Protein AF-A0A1W9QVY0-F1 (afdb_monomer_lite)

Radius of gyration: 18.8 Å; chains: 1; bounding box: 51×36×50 Å

pLDDT: mean 81.91, std 15.26, range [34.78, 97.12]

Sequence (200 aa):
MKNLSLIIVFLLFAVFTFSDSKITRGPNVGEIYFIGPTHTGTGLYYSTDFGETAVCVDSVSTLSNTIEAITADKTLGGLYFVTMGEALYYSGNYGQFGSWQLKSGGVSYRISSGRNEGGIYANFYSHSEDFGSTFNYHTCNGYFGSSKSFSIDSFDENIGYIAASKSNIPDSIYIFLQMTILKTLRLERFLTSQMDILFL

Structure (mmCIF, N/CA/C/O backbone):
data_AF-A0A1W9QVY0-F1
#
_entry.id   AF-A0A1W9QVY0-F1
#
loop_
_atom_site.group_PDB
_atom_site.id
_atom_site.type_symbol
_atom_site.label_atom_id
_atom_site.label_alt_id
_atom_site.label_comp_id
_atom_site.label_asym_id
_atom_site.label_entity_id
_atom_site.label_seq_id
_atom_site.pdbx_PDB_ins_code
_atom_site.Cartn_x
_atom_site.Cartn_y
_atom_site.Cartn_z
_atom_site.occupancy
_atom_site.B_iso_or_equiv
_atom_site.auth_seq_id
_atom_site.auth_comp_id
_atom_site.auth_asym_id
_atom_site.auth_atom_id
_atom_site.pdbx_PDB_model_num
ATOM 1 N N . MET A 1 1 ? -32.803 3.746 -28.428 1.00 57.00 1 MET A N 1
ATOM 2 C CA . MET A 1 1 ? -32.873 3.915 -26.955 1.00 57.00 1 MET A CA 1
ATOM 3 C C . MET A 1 1 ? -32.183 2.789 -26.180 1.00 57.00 1 MET A C 1
ATOM 5 O O . MET A 1 1 ? -31.386 3.118 -25.315 1.00 57.00 1 MET A O 1
ATOM 9 N N . LYS A 1 2 ? -32.389 1.497 -26.507 1.00 52.12 2 LYS A N 1
ATOM 10 C CA . LYS A 1 2 ? -31.661 0.366 -25.876 1.00 52.12 2 LYS A CA 1
ATOM 11 C C . LYS A 1 2 ? -30.128 0.517 -25.888 1.00 52.12 2 LYS A C 1
ATOM 13 O O . LYS A 1 2 ? -29.501 0.356 -24.852 1.00 52.12 2 LYS A O 1
ATOM 18 N N . ASN A 1 3 ? -29.542 0.920 -27.017 1.00 54.22 3 ASN A N 1
ATOM 19 C CA . ASN A 1 3 ? -28.081 1.062 -27.133 1.00 54.22 3 ASN A CA 1
ATOM 20 C C . ASN A 1 3 ? -27.522 2.232 -26.302 1.00 54.22 3 ASN A C 1
ATOM 22 O O . ASN A 1 3 ? -26.414 2.140 -25.792 1.00 54.22 3 ASN A O 1
ATOM 26 N N . LEU A 1 4 ? -28.303 3.304 -26.112 1.00 66.44 4 LEU A N 1
ATOM 27 C CA . LEU A 1 4 ? -27.906 4.449 -25.283 1.00 66.44 4 LEU A CA 1
ATOM 28 C C . LEU A 1 4 ? -27.947 4.090 -23.789 1.00 66.44 4 LEU A C 1
ATOM 30 O O . LEU A 1 4 ? -27.053 4.461 -23.041 1.00 66.44 4 LEU A O 1
ATOM 34 N N . SER A 1 5 ? -28.953 3.312 -23.371 1.00 69.00 5 SER A N 1
ATOM 35 C CA . SER A 1 5 ? -29.044 2.786 -22.004 1.00 69.00 5 SER A CA 1
ATOM 36 C C . SER A 1 5 ? -27.893 1.827 -21.696 1.00 69.00 5 SER A C 1
ATOM 38 O O . SER A 1 5 ? -27.339 1.900 -20.607 1.00 69.00 5 SER A O 1
ATOM 40 N N . LEU A 1 6 ? -27.494 0.977 -22.647 1.00 66.06 6 LEU A N 1
ATOM 41 C CA . LEU A 1 6 ? -26.370 0.060 -22.457 1.00 66.06 6 LEU A CA 1
ATOM 42 C C . LEU A 1 6 ? -25.040 0.813 -22.301 1.00 66.06 6 LEU A C 1
ATOM 44 O O . LEU A 1 6 ? -24.252 0.476 -21.427 1.00 66.06 6 LEU A O 1
ATOM 48 N N . ILE A 1 7 ? -24.824 1.865 -23.100 1.00 78.12 7 ILE A N 1
ATOM 49 C CA . ILE A 1 7 ? -23.649 2.747 -23.003 1.00 78.12 7 ILE A CA 1
ATOM 50 C C . ILE A 1 7 ? -23.615 3.463 -21.652 1.00 78.12 7 ILE A C 1
ATOM 52 O O . ILE A 1 7 ? -22.568 3.506 -21.020 1.00 78.12 7 ILE A O 1
ATOM 56 N N . ILE A 1 8 ? -24.754 3.977 -21.179 1.00 74.69 8 ILE A N 1
ATOM 57 C CA . ILE A 1 8 ? -24.858 4.632 -19.867 1.00 74.69 8 ILE A CA 1
ATOM 58 C C . ILE A 1 8 ? -24.597 3.636 -18.731 1.00 74.69 8 ILE A C 1
ATOM 60 O O . ILE A 1 8 ? -23.891 3.974 -17.789 1.00 74.69 8 ILE A O 1
ATOM 64 N N . VAL A 1 9 ? -25.108 2.406 -18.831 1.00 68.19 9 VAL A N 1
ATOM 65 C CA . VAL A 1 9 ? -24.843 1.341 -17.852 1.00 68.19 9 VAL A CA 1
ATOM 66 C C . VAL A 1 9 ? -23.365 0.950 -17.853 1.00 68.19 9 VAL A C 1
ATOM 68 O O . VAL A 1 9 ? -22.793 0.822 -16.779 1.00 68.19 9 VAL A O 1
ATOM 71 N N . PHE A 1 10 ? -22.723 0.835 -19.019 1.00 60.25 10 PHE A N 1
ATOM 72 C CA . PHE A 1 10 ? -21.282 0.577 -19.120 1.00 60.25 10 PHE A CA 1
ATOM 73 C C . PHE A 1 10 ? -20.433 1.740 -18.595 1.00 60.25 10 PHE A C 1
ATOM 75 O O . PHE A 1 10 ? -19.441 1.500 -17.918 1.00 60.25 10 PHE A O 1
ATOM 82 N N . LEU A 1 11 ? -20.831 2.989 -18.856 1.00 57.34 11 LEU A N 1
ATOM 83 C CA . LEU A 1 11 ? -20.183 4.181 -18.303 1.00 57.34 11 LEU A CA 1
ATOM 84 C C . LEU A 1 11 ? -20.328 4.235 -16.782 1.00 57.34 11 LEU A C 1
ATOM 86 O O . LEU A 1 11 ? -19.347 4.488 -16.099 1.00 57.34 11 LEU A O 1
ATOM 90 N N . LEU A 1 12 ? -21.510 3.935 -16.241 1.00 52.56 12 LEU A N 1
ATOM 91 C CA . LEU A 1 12 ? -21.714 3.812 -14.798 1.00 52.56 12 LEU A CA 1
ATOM 92 C C . LEU A 1 12 ? -20.840 2.694 -14.218 1.00 52.56 12 LEU A C 1
ATOM 94 O O . LEU A 1 12 ? -20.130 2.933 -13.250 1.00 52.56 12 LEU A O 1
ATOM 98 N N . PHE A 1 13 ? -20.811 1.512 -14.838 1.00 49.97 13 PHE A N 1
ATOM 99 C CA . PHE A 1 13 ? -19.976 0.397 -14.381 1.00 49.97 13 PHE A CA 1
ATOM 100 C C . PHE A 1 13 ? -18.477 0.727 -14.423 1.00 49.97 13 PHE A C 1
ATOM 102 O O . PHE A 1 13 ? -17.761 0.370 -13.499 1.00 49.97 13 PHE A O 1
ATOM 109 N N . ALA A 1 14 ? -18.012 1.450 -15.447 1.00 51.34 14 ALA A N 1
ATOM 110 C CA . ALA A 1 14 ? -16.626 1.904 -15.572 1.00 51.34 14 ALA A CA 1
ATOM 111 C C . ALA A 1 14 ? -16.256 3.022 -14.580 1.00 51.34 14 ALA A C 1
ATOM 113 O O . ALA A 1 14 ? -15.091 3.167 -14.231 1.00 51.34 14 ALA A O 1
ATOM 114 N N . VAL A 1 15 ? -17.224 3.815 -14.112 1.00 48.38 15 VAL A N 1
ATOM 115 C CA . VAL A 1 15 ? -17.007 4.805 -13.041 1.00 48.38 15 VAL A CA 1
ATOM 116 C C . VAL A 1 15 ? -17.013 4.129 -11.662 1.00 48.38 15 VAL A C 1
ATOM 118 O O . VAL A 1 15 ? -16.335 4.593 -10.749 1.00 48.38 15 VAL A O 1
ATOM 121 N N . PHE A 1 16 ? -17.739 3.015 -11.518 1.00 43.00 16 PHE A N 1
ATOM 122 C CA . PHE A 1 16 ? -17.802 2.198 -10.302 1.00 43.00 16 PHE A CA 1
ATOM 123 C C . PHE A 1 16 ? -16.804 1.037 -10.265 1.00 43.00 16 PHE A C 1
ATOM 125 O O . PHE A 1 16 ? -16.832 0.275 -9.297 1.00 43.00 16 PHE A O 1
ATOM 132 N N . THR A 1 17 ? -15.912 0.876 -11.253 1.00 38.94 17 THR A N 1
ATOM 133 C CA . THR A 1 17 ? -14.786 -0.048 -11.087 1.00 38.94 17 THR A CA 1
ATOM 134 C C . THR A 1 17 ? -13.990 0.446 -9.897 1.00 38.94 17 THR A C 1
ATOM 136 O O . THR A 1 17 ? -13.346 1.495 -9.968 1.00 38.94 17 THR A O 1
ATOM 139 N N . PHE A 1 18 ? -14.111 -0.282 -8.788 1.00 45.00 18 PHE A N 1
ATOM 140 C CA . PHE A 1 18 ? -13.322 -0.088 -7.591 1.00 45.00 18 PHE A CA 1
ATOM 141 C C . PHE A 1 18 ? -11.880 0.126 -8.033 1.00 45.00 18 PHE A C 1
ATOM 143 O O . PHE A 1 18 ? -11.303 -0.716 -8.718 1.00 45.00 18 PHE A O 1
ATOM 150 N N . SER A 1 19 ? -11.307 1.279 -7.694 1.00 48.56 19 SER A N 1
ATOM 151 C CA . SER A 1 19 ? -9.857 1.343 -7.677 1.00 48.56 19 SER A CA 1
ATOM 152 C C . SER A 1 19 ? -9.440 0.307 -6.641 1.00 48.56 19 SER A C 1
ATOM 154 O O . SER A 1 19 ? -9.847 0.434 -5.483 1.00 48.56 19 SER A O 1
ATOM 156 N N . ASP A 1 20 ? -8.679 -0.715 -7.045 1.00 54.78 20 ASP A N 1
ATOM 157 C CA . ASP A 1 20 ? -8.146 -1.753 -6.144 1.00 54.78 20 ASP A CA 1
ATOM 158 C C . ASP A 1 20 ? -7.448 -1.135 -4.922 1.00 54.78 20 ASP A C 1
ATOM 160 O O . ASP A 1 20 ? -7.334 -1.754 -3.874 1.00 54.78 20 ASP A O 1
ATOM 164 N N . SER A 1 21 ? -7.049 0.136 -5.021 1.00 62.59 21 SER A N 1
ATOM 165 C CA . SER A 1 21 ? -6.508 0.924 -3.926 1.00 62.59 21 SER A CA 1
ATOM 166 C C . SER A 1 21 ? -7.479 1.174 -2.763 1.00 62.59 21 SER A C 1
ATOM 168 O O . SER A 1 21 ? -7.018 1.533 -1.692 1.00 62.59 21 SER A O 1
ATOM 170 N N . LYS A 1 22 ? -8.800 1.006 -2.898 1.00 86.94 22 LYS A N 1
ATOM 171 C CA . LYS A 1 22 ? -9.777 1.298 -1.822 1.00 86.94 22 LYS A CA 1
ATOM 172 C C . LYS A 1 22 ? -10.306 0.059 -1.099 1.00 86.94 22 LYS A C 1
ATOM 174 O O . LYS A 1 22 ? -11.246 0.179 -0.315 1.00 86.94 22 LYS A O 1
ATOM 179 N N . ILE A 1 23 ? -9.703 -1.103 -1.338 1.00 91.81 23 ILE A N 1
ATOM 180 C CA . ILE A 1 23 ? -9.994 -2.363 -0.656 1.00 91.81 23 ILE A CA 1
ATOM 181 C C . ILE A 1 23 ? -8.686 -3.106 -0.385 1.00 91.81 23 ILE A C 1
ATOM 183 O O . ILE A 1 23 ? -7.781 -3.122 -1.207 1.00 91.81 23 ILE A O 1
ATOM 187 N N . THR A 1 24 ? -8.571 -3.743 0.771 1.00 92.62 24 THR A N 1
ATOM 188 C CA . THR A 1 24 ? -7.406 -4.558 1.116 1.00 92.62 24 THR A CA 1
ATOM 189 C C . THR A 1 24 ? -7.828 -5.720 1.991 1.00 92.62 24 THR A C 1
ATOM 191 O O . THR A 1 24 ? -8.738 -5.608 2.810 1.00 92.62 24 THR A O 1
ATOM 194 N N . ARG A 1 25 ? -7.134 -6.847 1.848 1.00 91.69 25 ARG A N 1
ATOM 195 C CA . ARG A 1 25 ? -7.233 -7.948 2.810 1.00 91.69 25 ARG A CA 1
ATOM 196 C C . ARG A 1 25 ? -6.441 -7.624 4.064 1.00 91.69 25 ARG A C 1
ATOM 198 O O . ARG A 1 25 ? -5.370 -7.032 3.950 1.00 91.69 25 ARG A O 1
ATOM 205 N N . GLY A 1 26 ? -6.961 -8.024 5.215 1.00 92.62 26 GLY A N 1
ATOM 20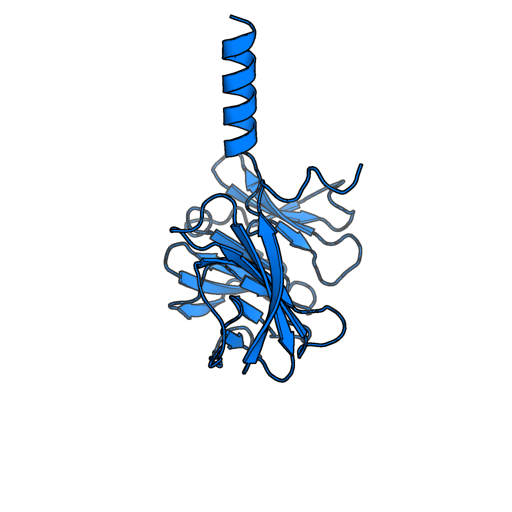6 C CA . GLY A 1 26 ? -6.231 -8.011 6.474 1.00 92.62 26 GLY A CA 1
ATOM 207 C C . GLY A 1 26 ? -5.301 -9.219 6.632 1.00 92.62 26 GLY A C 1
ATOM 208 O O . GLY A 1 26 ? -5.223 -10.078 5.744 1.00 92.62 26 GLY A O 1
ATOM 209 N N . PRO A 1 27 ? -4.577 -9.291 7.757 1.00 90.75 27 PRO A N 1
ATOM 210 C CA . PRO A 1 27 ? -3.711 -10.418 8.087 1.00 90.75 27 PRO A CA 1
ATOM 211 C C . PRO A 1 27 ? -4.471 -11.725 8.364 1.00 90.75 27 PRO A C 1
ATOM 213 O O . PRO A 1 27 ? -3.915 -12.794 8.103 1.00 90.75 27 PRO A O 1
ATOM 216 N N . ASN A 1 28 ? -5.721 -11.680 8.845 1.00 93.44 28 ASN A N 1
ATOM 217 C CA . ASN A 1 28 ? -6.502 -12.898 9.073 1.00 93.44 28 ASN A CA 1
ATOM 218 C C . ASN A 1 28 ? -7.293 -13.344 7.842 1.00 93.44 28 ASN A C 1
ATOM 220 O O . ASN A 1 28 ? -7.702 -12.561 6.983 1.00 93.44 28 ASN A O 1
ATOM 224 N N . VAL A 1 29 ? -7.571 -14.647 7.792 1.00 92.56 29 VAL A N 1
ATOM 225 C CA . VAL A 1 29 ? -8.495 -15.225 6.813 1.00 92.56 29 VAL A CA 1
ATOM 226 C C . VAL A 1 29 ? -9.878 -14.593 6.981 1.00 92.56 29 VAL A C 1
ATOM 228 O O . VAL A 1 29 ? -10.396 -14.528 8.090 1.00 92.56 29 VAL A O 1
ATOM 231 N N . GLY A 1 30 ? -10.467 -14.141 5.873 1.00 91.50 30 GLY A N 1
ATOM 232 C CA . GLY A 1 30 ? -11.778 -13.484 5.860 1.00 91.50 30 GLY A CA 1
ATOM 233 C C . GLY A 1 30 ? -11.746 -11.994 6.195 1.00 91.50 30 GLY A C 1
ATOM 234 O O . GLY A 1 30 ? -12.762 -11.326 6.028 1.00 91.50 30 GLY A O 1
ATOM 235 N N . GLU A 1 31 ? -10.595 -11.460 6.604 1.00 94.94 31 GLU A N 1
ATOM 236 C CA . GLU A 1 31 ? -10.454 -10.062 6.989 1.00 94.94 31 GLU A CA 1
ATOM 237 C C . GLU A 1 31 ? -10.351 -9.145 5.766 1.00 94.94 31 GLU A C 1
ATOM 239 O O . GLU A 1 31 ? -9.487 -9.330 4.902 1.00 94.94 31 GLU A O 1
ATOM 244 N N . ILE A 1 32 ? -11.224 -8.140 5.691 1.00 95.25 32 ILE A N 1
ATOM 245 C CA . ILE A 1 32 ? -11.277 -7.172 4.592 1.00 95.25 32 ILE A CA 1
ATOM 246 C C . ILE A 1 32 ? -11.509 -5.772 5.156 1.00 95.25 32 ILE A C 1
ATOM 248 O O . ILE A 1 32 ? -12.375 -5.560 6.003 1.00 95.25 32 ILE A O 1
ATOM 252 N N . TYR A 1 33 ? -10.773 -4.808 4.615 1.00 94.06 33 TYR A N 1
ATOM 253 C CA . TYR A 1 33 ? -10.992 -3.383 4.811 1.00 94.06 33 TYR A CA 1
ATOM 254 C C . TYR A 1 33 ? -11.370 -2.753 3.482 1.00 94.06 33 TYR A C 1
ATOM 256 O O . TYR A 1 33 ? -10.753 -3.063 2.462 1.00 94.06 33 TYR A O 1
ATOM 264 N N . PHE A 1 34 ? -12.343 -1.850 3.474 1.00 92.44 34 PHE A N 1
ATOM 265 C CA . PHE A 1 34 ? -12.702 -1.120 2.261 1.00 92.44 34 PHE A CA 1
ATOM 266 C C . PHE A 1 34 ? -13.291 0.254 2.562 1.00 92.44 34 PHE A C 1
ATOM 268 O O . PHE A 1 34 ? -13.876 0.483 3.619 1.00 92.44 34 PHE A O 1
ATOM 275 N N . ILE A 1 35 ? -13.149 1.177 1.614 1.00 89.38 35 ILE A N 1
ATOM 276 C CA . ILE A 1 35 ? -13.803 2.484 1.669 1.00 89.38 35 ILE A CA 1
ATOM 277 C C . ILE A 1 35 ? -15.161 2.387 0.976 1.00 89.38 35 ILE A C 1
ATOM 279 O O . ILE A 1 35 ? -15.247 2.000 -0.189 1.00 89.38 35 ILE A O 1
ATOM 283 N N . GLY A 1 36 ? -16.222 2.762 1.688 1.00 85.31 36 GLY A N 1
ATOM 284 C CA . GLY A 1 36 ? -17.600 2.709 1.201 1.00 85.31 36 GLY A CA 1
ATOM 285 C C . GLY A 1 36 ? -18.391 3.979 1.522 1.00 85.31 36 GLY A C 1
ATOM 286 O O . GLY A 1 36 ? -17.934 4.806 2.313 1.00 85.31 36 GLY A O 1
ATOM 287 N N . PRO A 1 37 ? -19.571 4.169 0.911 1.00 82.56 37 PRO A N 1
ATOM 288 C CA . PRO A 1 37 ? -20.434 5.308 1.201 1.00 82.56 37 PRO A CA 1
ATOM 289 C C . PRO A 1 37 ? -21.084 5.190 2.587 1.00 82.56 37 PRO A C 1
ATOM 291 O O . PRO A 1 37 ? -21.526 4.118 2.987 1.00 82.56 37 PRO A O 1
ATOM 294 N N . THR A 1 38 ? -21.215 6.315 3.282 1.00 79.12 38 THR A N 1
ATOM 295 C CA . THR A 1 38 ? -22.010 6.483 4.506 1.00 79.12 38 THR A CA 1
ATOM 296 C C . THR A 1 38 ? -23.176 7.439 4.238 1.00 79.12 38 THR A C 1
ATOM 298 O O . THR A 1 38 ? -23.312 8.002 3.153 1.00 79.12 38 THR A O 1
ATOM 301 N N . HIS A 1 39 ? -24.026 7.671 5.240 1.00 74.88 39 HIS A N 1
ATOM 302 C CA . HIS A 1 39 ? -25.127 8.637 5.147 1.00 74.88 39 HIS A CA 1
ATOM 303 C C . HIS A 1 39 ? -24.657 10.095 4.946 1.00 74.88 39 HIS A C 1
ATOM 305 O O . HIS A 1 39 ? -25.448 10.934 4.524 1.00 74.88 39 HIS A O 1
ATOM 311 N N . THR A 1 40 ? -23.392 10.406 5.247 1.00 72.69 40 THR A N 1
ATOM 312 C CA . THR A 1 40 ? -22.815 11.765 5.222 1.00 72.69 40 THR A CA 1
ATOM 313 C C . THR A 1 40 ? -21.567 11.896 4.347 1.00 72.69 40 THR A C 1
ATOM 315 O O . THR A 1 40 ? -21.022 12.993 4.242 1.00 72.69 40 THR A O 1
ATOM 318 N N . GLY A 1 41 ? -21.107 10.820 3.702 1.00 78.50 41 GLY A N 1
ATOM 319 C CA . GLY A 1 41 ? -19.895 10.841 2.883 1.00 78.50 41 GLY A CA 1
ATOM 320 C C . GLY A 1 41 ? -19.342 9.446 2.628 1.00 78.50 41 GLY A C 1
ATOM 321 O O . GLY A 1 41 ? -20.053 8.572 2.140 1.00 78.50 41 GLY A O 1
ATOM 322 N N . THR A 1 42 ? -18.068 9.241 2.951 1.00 83.25 42 THR A N 1
ATOM 323 C CA . THR A 1 42 ? -17.387 7.943 2.866 1.00 83.25 42 THR A CA 1
ATOM 324 C C . THR A 1 42 ? -16.857 7.515 4.228 1.00 83.25 42 THR A C 1
ATOM 326 O O . THR A 1 42 ? -16.502 8.357 5.050 1.00 83.25 42 THR A O 1
ATOM 329 N N . GLY A 1 43 ? -16.783 6.210 4.457 1.00 87.06 43 GLY A N 1
ATOM 330 C CA . GLY A 1 43 ? -16.293 5.610 5.691 1.00 87.06 43 GLY A CA 1
ATOM 331 C C . GLY A 1 43 ? -15.396 4.417 5.407 1.00 87.06 43 GLY A C 1
ATOM 332 O O . GLY A 1 43 ? -15.471 3.806 4.338 1.00 87.06 43 GLY A O 1
ATOM 333 N N . LEU A 1 44 ? -14.542 4.108 6.377 1.00 90.75 44 LEU A N 1
ATOM 334 C CA . LEU A 1 44 ? -13.775 2.876 6.404 1.00 90.75 44 LEU A CA 1
ATOM 335 C C . LEU A 1 44 ? -14.640 1.776 7.015 1.00 90.75 44 LEU A C 1
ATOM 337 O O . LEU A 1 44 ? -15.158 1.916 8.127 1.00 90.75 44 LEU A O 1
ATOM 341 N N . TYR A 1 45 ? -14.762 0.679 6.284 1.00 92.44 45 TYR A N 1
ATOM 342 C CA . TYR A 1 45 ? -15.471 -0.519 6.690 1.00 92.44 45 TYR A CA 1
ATOM 343 C C . TYR A 1 45 ? -14.492 -1.652 6.952 1.00 92.44 45 TYR A C 1
ATOM 345 O O . TYR A 1 45 ? -13.467 -1.772 6.280 1.00 92.44 45 TYR A O 1
ATOM 353 N N . TYR A 1 46 ? -14.851 -2.485 7.918 1.00 94.44 46 TYR A N 1
ATOM 354 C CA . TYR A 1 46 ? -14.101 -3.655 8.342 1.00 94.44 46 TYR A CA 1
ATOM 355 C C . TYR A 1 46 ? -15.026 -4.870 8.379 1.00 94.44 46 TYR A C 1
ATOM 357 O O . TYR A 1 46 ? -16.143 -4.786 8.893 1.00 94.44 46 TYR A O 1
ATOM 365 N N . SER A 1 47 ? -14.555 -5.987 7.836 1.00 95.81 47 SER A N 1
ATOM 366 C CA . SER A 1 47 ? -15.239 -7.278 7.820 1.00 95.81 47 SER A CA 1
ATOM 367 C C . SER A 1 47 ? -14.270 -8.382 8.229 1.00 95.81 47 SER A C 1
ATOM 369 O O . SER A 1 47 ? -13.081 -8.315 7.921 1.00 95.81 47 SER A O 1
ATOM 371 N N . THR A 1 48 ? -14.795 -9.404 8.902 1.00 96.62 48 THR A N 1
ATOM 372 C CA . THR A 1 48 ? -14.070 -10.621 9.307 1.00 96.62 48 THR A CA 1
ATOM 373 C C . THR A 1 48 ? -14.609 -11.884 8.634 1.00 96.62 48 THR A C 1
ATOM 375 O O . THR A 1 48 ? -14.163 -12.985 8.941 1.00 96.62 48 THR A O 1
ATOM 378 N N . ASP A 1 49 ? -15.604 -11.744 7.761 1.00 95.56 49 ASP A N 1
ATOM 379 C CA . ASP A 1 49 ? -16.398 -12.828 7.181 1.00 95.56 49 ASP A CA 1
ATOM 380 C C . ASP A 1 49 ? -16.469 -12.708 5.653 1.00 95.56 49 ASP A C 1
ATOM 382 O O . ASP A 1 49 ? -17.507 -12.918 5.035 1.00 95.56 49 ASP A O 1
ATOM 386 N N . PHE A 1 50 ? -15.341 -12.360 5.026 1.00 92.62 50 PHE A N 1
ATOM 387 C CA . PHE A 1 50 ? -15.226 -12.205 3.570 1.00 92.62 50 PHE A CA 1
ATOM 388 C C . PHE A 1 50 ? -16.172 -11.147 2.975 1.00 92.62 50 PHE A C 1
ATOM 390 O O . PHE A 1 50 ? -16.440 -11.159 1.774 1.00 92.62 50 PHE A O 1
ATOM 397 N N . GLY A 1 51 ? -16.638 -10.201 3.791 1.00 92.19 51 GLY A N 1
ATOM 398 C CA . GLY A 1 51 ? -17.556 -9.144 3.379 1.00 92.19 51 GLY A CA 1
ATOM 399 C C . GLY A 1 51 ? -19.035 -9.519 3.461 1.00 92.19 51 GLY A C 1
ATOM 400 O O . GLY A 1 51 ? -19.850 -8.747 2.956 1.00 92.19 51 GLY A O 1
ATOM 401 N N . GLU A 1 52 ? -19.405 -10.652 4.076 1.00 91.81 52 GLU A N 1
ATOM 402 C CA . GLU A 1 52 ? -20.816 -10.973 4.345 1.00 91.81 52 GLU A CA 1
ATOM 403 C C . GLU A 1 52 ? -21.456 -9.919 5.258 1.00 91.81 52 GLU A C 1
ATOM 405 O O . GLU A 1 52 ? -22.569 -9.453 4.996 1.00 91.81 52 GLU A O 1
ATOM 410 N N . THR A 1 53 ? -20.727 -9.487 6.289 1.00 94.06 53 THR A N 1
ATOM 411 C CA . THR A 1 53 ? -21.083 -8.348 7.131 1.00 94.06 53 THR A CA 1
ATOM 412 C C . THR A 1 53 ? -19.908 -7.387 7.270 1.00 94.06 53 THR A C 1
ATOM 414 O O . THR A 1 53 ? -18.739 -7.764 7.210 1.00 94.06 53 THR A O 1
ATOM 417 N N . ALA A 1 54 ? -20.208 -6.098 7.433 1.00 92.94 54 ALA A N 1
ATOM 418 C CA . ALA A 1 54 ? -19.186 -5.081 7.619 1.00 92.94 54 ALA A CA 1
ATOM 419 C C . ALA A 1 54 ? -19.647 -4.008 8.602 1.00 92.94 54 ALA A C 1
ATOM 421 O O . ALA A 1 54 ? -20.801 -3.572 8.584 1.00 92.94 54 ALA A O 1
ATOM 422 N N . VAL A 1 55 ? -18.717 -3.547 9.432 1.00 91.88 55 VAL A N 1
ATOM 423 C CA . VAL A 1 55 ? -18.930 -2.446 10.370 1.00 91.88 55 VAL A CA 1
ATOM 424 C C . VAL A 1 55 ? -18.164 -1.218 9.900 1.00 91.88 55 VAL A C 1
ATOM 426 O O . VAL A 1 55 ? -17.006 -1.314 9.500 1.00 91.88 55 VAL A O 1
ATOM 429 N N . CYS A 1 56 ? -18.806 -0.051 9.943 1.00 90.88 56 CYS A N 1
ATOM 430 C CA . CYS A 1 56 ? -18.122 1.217 9.708 1.00 90.88 56 CYS A CA 1
ATOM 431 C C . CYS A 1 56 ? -17.281 1.540 10.952 1.00 90.88 56 CYS A C 1
ATOM 433 O O . CYS A 1 56 ? -17.836 1.907 11.987 1.00 90.88 56 CYS A O 1
ATOM 435 N N . VAL A 1 57 ? -15.961 1.375 10.863 1.00 88.62 57 VAL A N 1
ATOM 436 C CA . VAL A 1 57 ? -15.024 1.560 11.992 1.00 88.62 57 VAL A CA 1
ATOM 437 C C . VAL A 1 57 ? -14.611 3.010 12.177 1.00 88.62 57 VAL A C 1
ATOM 439 O O . VAL A 1 57 ? -14.300 3.440 13.287 1.00 88.62 57 VAL A O 1
ATOM 442 N N . ASP A 1 58 ? -14.646 3.776 11.094 1.00 80.88 58 ASP A N 1
ATOM 443 C CA . ASP A 1 58 ? -14.413 5.203 11.133 1.00 80.88 58 ASP A CA 1
ATOM 444 C C . ASP A 1 58 ? -15.212 5.861 10.010 1.00 80.88 58 ASP A C 1
ATOM 446 O O . ASP A 1 58 ? -15.035 5.594 8.818 1.00 80.88 58 ASP A O 1
ATOM 450 N N . SER A 1 59 ? -16.143 6.719 10.412 1.00 67.44 59 SER A N 1
ATOM 451 C CA . SER A 1 59 ? -16.859 7.610 9.503 1.00 67.44 59 SER A CA 1
ATOM 452 C C . SER A 1 59 ? -15.949 8.811 9.248 1.00 67.44 59 SER A C 1
ATOM 454 O O . SER A 1 59 ? -16.265 9.904 9.709 1.00 67.44 59 SER A O 1
ATOM 456 N N . VAL A 1 60 ? -14.757 8.588 8.674 1.00 58.06 60 VAL A N 1
ATOM 457 C CA . VAL A 1 60 ? -13.613 9.478 8.934 1.00 58.06 60 VAL A CA 1
ATOM 458 C C . VAL A 1 60 ? -13.930 10.908 8.526 1.00 58.06 60 VAL A C 1
ATOM 460 O O . VAL A 1 60 ? -14.002 11.260 7.348 1.00 58.06 60 VAL A O 1
ATOM 463 N N . SER A 1 61 ? -14.106 11.741 9.543 1.00 53.34 61 SER A N 1
ATOM 464 C CA . SER A 1 61 ? -14.203 13.186 9.475 1.00 53.34 61 SER A CA 1
ATOM 465 C C . SER A 1 61 ? -12.964 13.761 8.779 1.00 53.34 61 SER A C 1
ATOM 467 O O . SER A 1 61 ? -11.853 13.315 9.052 1.00 53.34 61 SER A O 1
ATOM 469 N N . THR A 1 62 ? -13.166 14.739 7.892 1.00 53.69 62 THR A N 1
ATOM 470 C CA . THR A 1 62 ? -12.171 15.576 7.174 1.00 53.69 62 THR A CA 1
ATOM 471 C C . THR A 1 62 ? -11.103 14.895 6.297 1.00 53.69 62 THR A C 1
ATOM 473 O O . THR A 1 62 ? -10.779 15.468 5.260 1.00 53.69 62 THR A O 1
ATOM 476 N N . LEU A 1 63 ? -10.593 13.702 6.620 1.00 60.12 63 LEU A N 1
ATOM 477 C CA . LEU A 1 63 ? -9.548 13.008 5.843 1.00 60.12 63 LEU A CA 1
ATOM 478 C C . LEU A 1 63 ? -10.103 12.040 4.782 1.00 60.12 63 LEU A C 1
ATOM 480 O O . LEU A 1 63 ? -9.464 11.861 3.745 1.00 60.12 63 LEU A O 1
ATOM 484 N N . SER A 1 64 ? -11.293 11.455 4.984 1.00 56.81 64 SER A N 1
ATOM 485 C CA . SER A 1 64 ? -11.858 10.429 4.079 1.00 56.81 64 SER A CA 1
ATOM 486 C C . SER A 1 64 ? -12.041 10.903 2.635 1.00 56.81 64 SER A C 1
ATOM 488 O O . SER A 1 64 ? -11.728 10.160 1.708 1.00 56.81 64 SER A O 1
ATOM 490 N N . ASN A 1 65 ? -12.431 12.167 2.436 1.00 61.66 65 ASN A N 1
ATOM 491 C CA . ASN A 1 65 ? -12.581 12.780 1.109 1.00 61.66 65 ASN A CA 1
ATOM 492 C C . ASN A 1 65 ? -11.252 12.949 0.351 1.00 61.66 65 ASN A C 1
ATOM 494 O O . ASN A 1 65 ? -11.250 13.426 -0.780 1.00 61.66 65 ASN A O 1
ATOM 498 N N . THR A 1 66 ? -10.128 12.590 0.973 1.00 77.31 66 THR A N 1
ATOM 499 C CA . THR A 1 66 ? -8.798 12.646 0.366 1.00 77.31 66 THR A CA 1
ATOM 500 C C . THR A 1 66 ? -8.131 11.281 0.261 1.00 77.31 66 THR A C 1
ATOM 502 O O . THR A 1 66 ? -7.046 11.227 -0.300 1.00 77.31 66 THR A O 1
ATOM 505 N N . ILE A 1 67 ? -8.726 10.191 0.772 1.00 86.56 67 ILE A N 1
ATOM 506 C CA . ILE A 1 67 ? -8.104 8.858 0.725 1.00 86.56 67 ILE A CA 1
ATOM 507 C C . ILE A 1 67 ? -8.102 8.336 -0.715 1.00 86.56 67 ILE A C 1
ATOM 509 O O . ILE A 1 67 ? -9.154 8.096 -1.316 1.00 86.56 67 ILE A O 1
ATOM 513 N N . GLU A 1 68 ? -6.902 8.099 -1.235 1.00 88.75 68 GLU A N 1
ATOM 514 C CA . GLU A 1 68 ? -6.675 7.514 -2.557 1.00 88.75 68 GLU A CA 1
ATOM 515 C C . GLU A 1 68 ? -6.427 6.012 -2.473 1.00 88.75 68 GLU A C 1
ATOM 517 O O . GLU A 1 68 ? -6.873 5.256 -3.342 1.00 88.75 68 GLU A O 1
ATOM 522 N N . ALA A 1 69 ? -5.746 5.571 -1.412 1.00 91.00 69 ALA A N 1
ATOM 523 C CA . ALA A 1 69 ? -5.385 4.177 -1.243 1.00 91.00 69 ALA A CA 1
ATOM 524 C C . ALA A 1 69 ? -5.333 3.729 0.211 1.00 91.00 69 ALA A C 1
ATOM 526 O O . ALA A 1 69 ? -4.981 4.520 1.082 1.00 91.00 69 ALA A O 1
ATOM 527 N N . ILE A 1 70 ? -5.617 2.451 0.443 1.00 93.62 70 ILE A N 1
ATOM 528 C CA . ILE A 1 70 ? -5.458 1.738 1.702 1.00 93.62 70 ILE A CA 1
ATOM 529 C C . ILE A 1 70 ? -4.711 0.424 1.467 1.00 93.62 70 ILE A C 1
ATOM 531 O O . ILE A 1 70 ? -4.848 -0.203 0.420 1.00 93.62 70 ILE A O 1
ATOM 535 N N . THR A 1 71 ? -3.944 -0.016 2.456 1.00 94.38 71 THR A N 1
ATOM 536 C CA . THR A 1 71 ? -3.402 -1.380 2.500 1.00 94.38 71 THR A CA 1
ATOM 537 C C . THR A 1 71 ? -3.258 -1.809 3.950 1.00 94.38 71 THR A C 1
ATOM 539 O O . THR A 1 71 ? -2.850 -1.007 4.788 1.00 94.38 71 THR A O 1
ATOM 542 N N . ALA A 1 72 ? -3.604 -3.055 4.265 1.00 94.88 72 ALA A N 1
ATOM 543 C CA . ALA A 1 72 ? -3.431 -3.573 5.618 1.00 94.88 72 ALA A CA 1
ATOM 544 C C . ALA A 1 72 ? -1.965 -3.937 5.857 1.00 94.88 72 ALA A C 1
ATOM 546 O O . ALA A 1 72 ? -1.270 -4.373 4.937 1.00 94.88 72 ALA A O 1
ATOM 547 N N . ASP A 1 73 ? -1.508 -3.761 7.089 1.00 95.19 73 ASP A N 1
ATOM 548 C CA . ASP A 1 73 ? -0.233 -4.301 7.542 1.00 95.19 73 ASP A CA 1
ATOM 549 C C . ASP A 1 73 ? -0.359 -5.808 7.833 1.00 95.19 73 ASP A C 1
ATOM 551 O O . ASP A 1 73 ? -1.448 -6.391 7.801 1.00 95.19 73 ASP A O 1
ATOM 555 N N . LYS A 1 74 ? 0.765 -6.462 8.133 1.00 91.12 74 LYS A N 1
ATOM 556 C CA . LYS A 1 74 ? 0.760 -7.833 8.659 1.00 91.12 74 LYS A CA 1
ATOM 557 C C . LYS A 1 74 ? 0.406 -7.912 10.140 1.00 91.12 74 LYS A C 1
ATOM 559 O O . LYS A 1 74 ? 0.021 -8.984 10.603 1.00 91.12 74 LYS A O 1
ATOM 564 N N . THR A 1 75 ? 0.470 -6.799 10.857 1.00 92.81 75 THR A N 1
ATOM 565 C CA . THR A 1 75 ? 0.013 -6.701 12.240 1.00 92.81 75 THR A CA 1
ATOM 566 C C . THR A 1 75 ? -1.504 -6.606 12.316 1.00 92.81 75 THR A C 1
ATOM 568 O O . THR A 1 75 ? -2.148 -5.905 11.536 1.00 92.81 75 THR A O 1
ATOM 571 N N . LEU A 1 76 ? -2.087 -7.300 13.296 1.00 92.62 76 LEU A N 1
ATOM 572 C CA . LEU A 1 76 ? -3.517 -7.227 13.596 1.00 92.62 76 LEU A CA 1
ATOM 573 C C . LEU A 1 76 ? -3.953 -5.778 13.831 1.00 92.62 76 LEU A C 1
ATOM 575 O O . LEU A 1 76 ? -3.381 -5.081 14.667 1.00 92.62 76 LEU A O 1
ATOM 579 N N . GLY A 1 77 ? -4.971 -5.334 13.092 1.00 92.50 77 GLY A N 1
ATOM 580 C CA . GLY A 1 77 ? -5.467 -3.958 13.150 1.00 92.50 77 GLY A CA 1
ATOM 581 C C . GLY A 1 77 ? -4.531 -2.912 12.538 1.00 92.50 77 GLY A C 1
ATOM 582 O O . GLY A 1 77 ? -4.849 -1.724 12.596 1.00 92.50 77 GLY A O 1
ATOM 583 N N . GLY A 1 78 ? -3.404 -3.319 11.953 1.00 95.75 78 GLY A N 1
ATOM 584 C CA . GLY A 1 78 ? -2.505 -2.437 11.229 1.00 95.75 78 GLY A CA 1
ATOM 585 C C . GLY A 1 78 ? -3.090 -2.056 9.870 1.00 95.75 78 GLY A C 1
ATOM 586 O O . GLY A 1 78 ? -3.415 -2.917 9.051 1.00 95.75 78 GLY A O 1
ATOM 587 N N . LEU A 1 79 ? -3.222 -0.759 9.614 1.00 95.69 79 LEU A N 1
ATOM 588 C CA . LEU A 1 79 ? -3.790 -0.234 8.380 1.00 95.69 79 LEU A CA 1
ATOM 589 C C . LEU A 1 79 ? -3.064 1.039 7.963 1.00 95.69 79 LEU A C 1
ATOM 591 O O . LEU A 1 79 ? -2.846 1.943 8.769 1.00 95.69 79 LEU A O 1
ATOM 595 N N . TYR A 1 80 ? -2.735 1.119 6.682 1.00 95.50 80 TYR A N 1
ATOM 596 C CA . TYR A 1 80 ? -2.187 2.307 6.053 1.00 95.50 80 TYR A CA 1
ATOM 597 C C . TYR A 1 80 ? -3.226 2.953 5.154 1.00 95.50 80 TYR A C 1
ATOM 599 O O . TYR A 1 80 ? -4.013 2.252 4.513 1.00 95.50 80 TYR A O 1
ATOM 607 N N . PHE A 1 81 ? -3.165 4.275 5.033 1.00 93.56 81 PHE A N 1
ATOM 608 C CA . PHE A 1 81 ? -3.766 4.964 3.900 1.00 93.56 81 PHE A CA 1
ATOM 609 C C . PHE A 1 81 ? -2.867 6.074 3.369 1.00 93.56 81 PHE A C 1
ATOM 611 O O . PHE A 1 81 ? -2.084 6.663 4.113 1.00 93.56 81 PHE A O 1
ATOM 618 N N . VAL A 1 82 ? -3.029 6.395 2.088 1.00 92.88 82 VAL A N 1
ATOM 619 C CA . VAL A 1 82 ? -2.408 7.557 1.445 1.00 92.88 82 VAL A CA 1
ATOM 620 C C . VAL A 1 82 ? -3.482 8.505 0.933 1.00 92.88 82 VAL A C 1
ATOM 622 O O . VAL A 1 82 ? -4.503 8.072 0.389 1.00 92.88 82 VAL A O 1
ATOM 625 N N . THR A 1 83 ? -3.252 9.804 1.118 1.00 90.81 83 THR A N 1
ATOM 626 C CA . THR A 1 83 ? -4.141 10.852 0.613 1.00 90.81 83 THR A CA 1
ATOM 627 C C . THR A 1 83 ? -3.763 11.322 -0.794 1.00 90.81 83 THR A C 1
ATOM 629 O O . THR A 1 83 ? -2.646 11.109 -1.258 1.00 90.81 83 THR A O 1
ATOM 632 N N . MET A 1 84 ? -4.661 12.054 -1.456 1.00 86.94 84 MET A N 1
ATOM 633 C CA . MET A 1 84 ? -4.396 12.748 -2.724 1.00 86.94 84 MET A CA 1
ATOM 634 C C . MET A 1 84 ? -3.222 13.737 -2.617 1.00 86.94 84 MET A C 1
ATOM 636 O O . MET A 1 84 ? -2.541 13.997 -3.603 1.00 86.94 84 MET A O 1
ATOM 640 N N . GLY A 1 85 ? -2.962 14.268 -1.417 1.00 88.38 85 GLY A N 1
ATOM 641 C CA . GLY A 1 85 ? -1.795 15.101 -1.112 1.00 88.38 85 GLY A CA 1
ATOM 642 C C . GLY A 1 85 ? -0.524 14.306 -0.797 1.00 88.38 85 GLY A C 1
ATOM 643 O O . GLY A 1 85 ? 0.407 14.874 -0.234 1.00 88.38 85 GLY A O 1
ATOM 644 N N . GLU A 1 86 ? -0.504 13.005 -1.102 1.00 92.06 86 GLU A N 1
ATOM 645 C CA . GLU A 1 86 ? 0.634 12.097 -0.914 1.00 92.06 86 GLU A CA 1
ATOM 646 C C . GLU A 1 86 ? 1.099 11.975 0.548 1.00 92.06 86 GLU A C 1
ATOM 648 O O . GLU A 1 86 ? 2.267 11.699 0.826 1.00 92.06 86 GLU A O 1
ATOM 653 N N . ALA A 1 87 ? 0.191 12.178 1.506 1.00 93.19 87 ALA A N 1
ATOM 654 C CA . ALA A 1 87 ? 0.464 11.966 2.924 1.00 93.19 87 ALA A CA 1
ATOM 655 C C . ALA A 1 87 ? 0.092 10.534 3.328 1.00 93.19 87 ALA A C 1
ATOM 657 O O . ALA A 1 87 ? -1.051 10.115 3.133 1.00 93.19 87 ALA A O 1
ATOM 658 N N . LEU A 1 88 ? 1.049 9.805 3.904 1.00 95.44 88 LEU A N 1
ATOM 659 C CA . LEU A 1 88 ? 0.885 8.446 4.415 1.00 95.44 88 LEU A CA 1
ATOM 660 C C . LEU A 1 88 ? 0.540 8.471 5.902 1.00 95.44 88 LEU A C 1
ATOM 662 O O . LEU A 1 88 ? 1.280 9.033 6.714 1.00 95.44 88 LEU A O 1
ATOM 666 N N . TYR A 1 89 ? -0.539 7.786 6.257 1.00 95.06 89 TYR A N 1
ATOM 667 C CA . TYR A 1 89 ? -0.968 7.581 7.632 1.00 95.06 89 TYR A CA 1
ATOM 668 C C . TYR A 1 89 ? -0.970 6.097 7.979 1.00 95.06 89 TYR A C 1
ATOM 670 O O . TYR A 1 89 ? -1.193 5.247 7.119 1.00 95.06 89 TYR A O 1
ATOM 678 N N . TYR A 1 90 ? -0.760 5.805 9.259 1.00 96.00 90 TYR A N 1
ATOM 679 C CA . TYR A 1 90 ? -0.843 4.464 9.826 1.00 96.00 90 TYR A CA 1
ATOM 680 C C . TYR A 1 90 ? -1.753 4.457 11.054 1.00 96.00 90 TYR A C 1
ATOM 682 O O . TYR A 1 90 ? -1.699 5.371 11.878 1.00 96.00 90 TYR A O 1
ATOM 690 N N . SER A 1 91 ? -2.554 3.407 11.189 1.00 94.69 91 SER A N 1
ATOM 691 C CA . SER A 1 91 ? -3.291 3.054 12.396 1.00 94.69 91 SER A CA 1
ATOM 692 C C . SER A 1 91 ? -2.898 1.644 12.811 1.00 94.69 91 SER A C 1
ATOM 694 O O . SER A 1 91 ? -2.873 0.750 11.976 1.00 94.69 91 SER A O 1
ATOM 696 N N . GLY A 1 92 ? -2.632 1.438 14.100 1.00 95.06 92 GLY A N 1
ATOM 697 C CA . GLY A 1 92 ? -2.483 0.104 14.696 1.00 95.06 92 GLY A CA 1
ATOM 698 C C . GLY A 1 92 ? -3.759 -0.403 15.374 1.00 95.06 92 GLY A C 1
ATOM 699 O O . GLY A 1 92 ? -3.686 -1.287 16.219 1.00 95.06 92 GLY A O 1
ATOM 700 N N . ASN A 1 93 ? -4.911 0.221 15.109 1.00 94.25 93 ASN A N 1
ATOM 701 C CA . ASN A 1 93 ? -6.172 -0.085 15.782 1.00 94.25 93 ASN A CA 1
ATOM 702 C C . ASN A 1 93 ? -7.345 -0.090 14.793 1.00 94.25 93 ASN A C 1
ATOM 704 O O . ASN A 1 93 ? -8.293 0.686 14.919 1.00 94.25 93 ASN A O 1
ATOM 708 N N . TYR A 1 94 ? -7.247 -0.947 13.778 1.00 92.94 94 TYR A N 1
ATOM 709 C CA . TYR A 1 94 ? -8.284 -1.229 12.780 1.00 92.94 94 TYR A CA 1
ATOM 710 C C . TYR A 1 94 ? -8.783 0.020 12.037 1.00 92.94 94 TYR A C 1
ATOM 712 O O . TYR A 1 94 ? -9.912 0.050 11.554 1.00 92.94 94 TYR A O 1
ATOM 720 N N . GLY A 1 95 ? -7.969 1.078 11.975 1.00 90.81 95 GLY A N 1
ATOM 721 C CA . GLY A 1 95 ? -8.361 2.353 11.379 1.00 90.81 95 GLY A CA 1
ATOM 722 C C . GLY A 1 95 ? -9.466 3.102 12.129 1.00 90.81 95 GLY A C 1
ATOM 723 O O . GLY A 1 95 ? -10.146 3.914 11.513 1.00 90.81 95 GLY A O 1
ATOM 724 N N . GLN A 1 96 ? -9.660 2.844 13.430 1.00 89.94 96 GLN A N 1
ATOM 725 C CA . GLN A 1 96 ? -10.648 3.546 14.259 1.00 89.94 96 GLN A CA 1
ATOM 726 C C . GLN A 1 96 ? -10.411 5.064 14.304 1.00 89.94 96 GLN A C 1
ATOM 728 O O . GLN A 1 96 ? -9.273 5.540 14.230 1.00 89.94 96 GLN A O 1
ATOM 733 N N . PHE A 1 97 ? -11.480 5.828 14.528 1.00 85.12 97 PHE A N 1
ATOM 734 C CA . PHE A 1 97 ? -11.397 7.279 14.691 1.00 85.12 97 PHE A CA 1
ATOM 735 C C . PHE A 1 97 ? -10.343 7.691 15.735 1.00 85.12 97 PHE A C 1
ATOM 737 O O . PHE A 1 97 ? -10.290 7.154 16.841 1.00 85.12 97 PHE A O 1
ATOM 744 N N . GLY A 1 98 ? -9.491 8.657 15.377 1.00 85.44 98 GLY A N 1
ATOM 745 C CA . GLY A 1 98 ? -8.428 9.172 16.249 1.00 85.44 98 GLY A CA 1
ATOM 746 C C . GLY A 1 98 ? -7.188 8.277 16.378 1.00 85.44 98 GLY A C 1
ATOM 747 O O . GLY A 1 98 ? -6.252 8.652 17.079 1.00 85.44 98 GLY A O 1
ATOM 748 N N . SER A 1 99 ? -7.140 7.127 15.697 1.00 91.00 99 SER A N 1
ATOM 749 C CA . SER A 1 99 ? -5.983 6.215 15.739 1.00 91.00 99 SER A CA 1
ATOM 750 C C . SER A 1 99 ? -4.896 6.517 14.699 1.00 91.00 99 SER A C 1
ATOM 752 O O . SER A 1 99 ? -3.815 5.929 14.745 1.00 91.00 99 SER A O 1
ATOM 754 N N . TRP A 1 100 ? -5.173 7.424 13.760 1.00 91.94 100 TRP A N 1
ATOM 755 C CA . TRP A 1 100 ? -4.305 7.712 12.623 1.00 91.94 100 TRP A CA 1
ATOM 756 C C . TRP A 1 100 ? -3.105 8.577 13.001 1.00 91.94 100 TRP A C 1
ATOM 758 O O . TRP A 1 100 ? -3.244 9.682 13.524 1.00 91.94 100 TRP A O 1
ATOM 768 N N . GLN A 1 101 ? -1.916 8.095 12.656 1.00 93.75 101 GLN A N 1
ATOM 769 C CA . GLN A 1 101 ? -0.650 8.800 12.811 1.00 93.75 101 GLN A CA 1
ATOM 770 C C . GLN A 1 101 ? -0.094 9.147 11.435 1.00 93.75 101 GLN A C 1
ATOM 772 O O . GLN A 1 101 ? 0.066 8.257 10.602 1.00 93.75 101 GLN A O 1
ATOM 777 N N . LEU A 1 102 ? 0.231 10.420 11.202 1.00 94.44 102 LEU A N 1
ATOM 778 C CA . LEU A 1 102 ? 0.992 10.827 10.020 1.00 94.44 102 LEU A CA 1
ATOM 779 C C . LEU A 1 102 ? 2.402 10.229 10.105 1.00 94.44 102 LEU A C 1
ATOM 781 O O . LEU A 1 102 ? 3.077 10.394 11.122 1.00 94.44 102 LEU A O 1
ATOM 785 N N . LYS A 1 103 ? 2.836 9.544 9.046 1.00 96.75 103 LYS A N 1
ATOM 786 C CA . LYS A 1 103 ? 4.141 8.874 8.974 1.00 96.75 103 LYS A CA 1
ATOM 787 C C . LYS A 1 103 ? 5.101 9.580 8.032 1.00 96.75 103 LYS A C 1
ATOM 789 O O . LYS A 1 103 ? 6.218 9.893 8.427 1.00 96.75 103 LYS A O 1
ATOM 794 N N . SER A 1 104 ? 4.656 9.866 6.811 1.00 96.31 104 SER A N 1
ATOM 795 C CA . SER A 1 104 ? 5.492 10.495 5.788 1.00 96.31 104 SER A CA 1
ATOM 796 C C . SER A 1 104 ? 4.657 11.266 4.764 1.00 96.31 104 SER A C 1
ATOM 798 O O . SER A 1 104 ? 3.437 11.110 4.698 1.00 96.31 104 SER A O 1
ATOM 800 N N . GLY A 1 105 ? 5.317 12.119 3.981 1.00 94.75 105 GLY A N 1
ATOM 801 C CA . GLY A 1 105 ? 4.739 12.865 2.862 1.00 94.75 105 GLY A CA 1
ATOM 802 C C . GLY A 1 105 ? 5.474 12.566 1.553 1.00 94.75 105 GLY A C 1
ATOM 803 O O . GLY A 1 105 ? 6.608 12.091 1.575 1.00 94.75 105 GLY A O 1
ATOM 804 N N . GLY A 1 106 ? 4.837 12.847 0.415 1.00 93.06 106 GLY A N 1
ATOM 805 C CA . GLY A 1 106 ? 5.376 12.508 -0.910 1.00 93.06 106 GLY A CA 1
ATOM 806 C C . GLY A 1 106 ? 5.340 11.005 -1.211 1.00 93.06 106 GLY A C 1
ATOM 807 O O . GLY A 1 106 ? 6.160 10.497 -1.975 1.00 93.06 106 GLY A O 1
ATOM 808 N N . VAL A 1 107 ? 4.429 10.271 -0.568 1.00 94.56 107 VAL A N 1
ATOM 809 C CA . VAL A 1 107 ? 4.244 8.833 -0.772 1.00 94.56 107 VAL A CA 1
ATOM 810 C C . VAL A 1 107 ? 3.234 8.609 -1.893 1.00 94.56 107 VAL A C 1
ATOM 812 O O . VAL A 1 107 ? 2.117 9.122 -1.850 1.00 94.56 107 VAL A O 1
ATOM 815 N N . SER A 1 108 ? 3.612 7.809 -2.894 1.00 90.12 108 SER A N 1
ATOM 816 C CA . SER A 1 108 ? 2.715 7.442 -3.995 1.00 90.12 108 SER A CA 1
ATOM 817 C C . SER A 1 108 ? 1.429 6.804 -3.464 1.00 90.12 108 SER A C 1
ATOM 819 O O . SER A 1 108 ? 1.488 5.929 -2.607 1.00 90.12 108 SER A O 1
ATOM 821 N N . TYR A 1 109 ? 0.277 7.139 -4.052 1.00 88.56 109 TYR A N 1
ATOM 822 C CA . TYR A 1 109 ? -0.985 6.445 -3.761 1.00 88.56 109 TYR A CA 1
ATOM 823 C C . TYR A 1 109 ? -0.970 4.963 -4.174 1.00 88.56 109 TYR A C 1
ATOM 825 O O . TYR A 1 109 ? -1.871 4.206 -3.839 1.00 88.56 109 TYR A O 1
ATOM 833 N N . ARG A 1 110 ? 0.038 4.506 -4.920 1.00 89.62 110 ARG A N 1
ATOM 834 C CA . ARG A 1 110 ? 0.185 3.095 -5.280 1.00 89.62 110 ARG A CA 1
ATOM 835 C C . ARG A 1 110 ? 0.905 2.361 -4.165 1.00 89.62 110 ARG A C 1
ATOM 837 O O . ARG A 1 110 ? 2.092 2.094 -4.283 1.00 89.62 110 ARG A O 1
ATOM 844 N N . ILE A 1 111 ? 0.198 2.062 -3.087 1.00 92.06 111 ILE A N 1
ATOM 845 C CA . ILE A 1 111 ? 0.769 1.359 -1.937 1.00 92.06 111 ILE A CA 1
ATOM 846 C C . ILE A 1 111 ? 0.435 -0.130 -1.947 1.00 92.06 111 ILE A C 1
ATOM 848 O O . ILE A 1 111 ? -0.588 -0.541 -2.486 1.00 92.06 111 ILE A O 1
ATOM 852 N N . SER A 1 112 ? 1.300 -0.929 -1.330 1.00 90.75 112 SER A N 1
ATOM 853 C CA . SER A 1 112 ? 1.060 -2.349 -1.065 1.00 90.75 112 SER A CA 1
ATOM 854 C C . SER A 1 112 ? 1.659 -2.730 0.280 1.00 90.75 112 SER A C 1
ATOM 856 O O . SER A 1 112 ? 2.718 -2.227 0.655 1.00 90.75 112 SER A O 1
ATOM 858 N N . SER A 1 113 ? 1.013 -3.658 0.984 1.00 90.06 113 SER A N 1
ATOM 859 C CA . SER A 1 113 ? 1.537 -4.241 2.217 1.00 90.06 113 SER A CA 1
ATOM 860 C C . SER A 1 113 ? 2.907 -4.864 1.973 1.00 90.06 113 SER A C 1
ATOM 862 O O . SER A 1 113 ? 3.109 -5.534 0.953 1.00 90.06 113 SER A O 1
ATOM 864 N N . GLY A 1 114 ? 3.814 -4.710 2.927 1.00 88.25 114 GLY A N 1
ATOM 865 C CA . GLY A 1 114 ? 5.033 -5.496 2.994 1.00 88.25 114 GLY A CA 1
ATOM 866 C C . GLY A 1 114 ? 4.770 -6.932 3.444 1.00 88.25 114 GLY A C 1
ATOM 867 O O . GLY A 1 114 ? 3.639 -7.348 3.716 1.00 88.25 114 GLY A O 1
ATOM 868 N N . ARG A 1 115 ? 5.844 -7.721 3.492 1.00 84.31 115 ARG A N 1
ATOM 869 C CA . ARG A 1 115 ? 5.784 -9.123 3.934 1.00 84.31 115 ARG A CA 1
ATOM 870 C C . ARG A 1 115 ? 5.902 -9.278 5.444 1.00 84.31 115 ARG A C 1
ATOM 872 O O . ARG A 1 115 ? 5.377 -10.247 5.982 1.00 84.31 115 ARG A O 1
ATOM 879 N N . ASN A 1 116 ? 6.554 -8.318 6.088 1.00 89.19 116 ASN A N 1
ATOM 880 C CA . ASN A 1 116 ? 6.772 -8.273 7.525 1.00 89.19 116 ASN A CA 1
ATOM 881 C C . ASN A 1 116 ? 5.956 -7.131 8.136 1.00 89.19 116 ASN A C 1
ATOM 883 O O . ASN A 1 116 ? 5.546 -6.210 7.428 1.00 89.19 116 ASN A O 1
ATOM 887 N N . GLU A 1 117 ? 5.744 -7.209 9.447 1.00 93.94 117 GLU A N 1
ATOM 888 C CA . GLU A 1 117 ? 5.197 -6.112 10.246 1.00 93.94 117 GLU A CA 1
ATOM 889 C C . GLU A 1 117 ? 5.960 -4.809 9.978 1.00 93.94 117 GLU A C 1
ATOM 891 O O . GLU A 1 117 ? 7.191 -4.798 9.918 1.00 93.94 117 GLU A O 1
ATOM 896 N N . GLY A 1 118 ? 5.215 -3.720 9.786 1.00 94.44 118 GLY A N 1
ATOM 897 C CA . GLY A 1 118 ? 5.780 -2.403 9.498 1.00 94.44 118 GLY A CA 1
ATOM 898 C C . GLY A 1 118 ? 6.254 -2.223 8.058 1.00 94.44 118 GLY A C 1
ATOM 899 O O . GLY A 1 118 ? 6.676 -1.125 7.687 1.00 94.44 118 GLY A O 1
ATOM 900 N N . GLY A 1 119 ? 6.161 -3.272 7.241 1.00 93.50 119 GLY A N 1
ATOM 901 C CA . GLY A 1 119 ? 6.524 -3.243 5.840 1.00 93.50 119 GLY A CA 1
ATOM 902 C C . GLY A 1 119 ? 5.456 -2.561 4.989 1.00 93.50 119 GLY A C 1
ATOM 903 O O . GLY A 1 119 ? 4.291 -2.957 4.996 1.00 93.50 119 GLY A O 1
ATOM 904 N N . ILE A 1 120 ? 5.856 -1.598 4.163 1.00 94.06 120 ILE A N 1
ATOM 905 C CA . ILE A 1 120 ? 4.985 -1.000 3.145 1.00 94.06 120 ILE A CA 1
ATOM 906 C C . ILE A 1 120 ? 5.790 -0.625 1.904 1.00 94.06 120 ILE A C 1
ATOM 908 O O . ILE A 1 120 ? 6.863 -0.038 1.990 1.00 94.06 120 ILE A O 1
ATOM 912 N N . TYR A 1 121 ? 5.249 -0.939 0.734 1.00 92.88 121 TYR A N 1
ATOM 913 C CA . TYR A 1 121 ? 5.786 -0.512 -0.550 1.00 92.88 121 TYR A CA 1
ATOM 914 C C . TYR A 1 121 ? 5.034 0.721 -1.036 1.00 92.88 121 TYR A C 1
ATOM 916 O O . TYR A 1 121 ? 3.803 0.739 -1.020 1.00 92.88 121 TYR A O 1
ATOM 924 N N . ALA A 1 122 ? 5.772 1.728 -1.499 1.00 92.00 122 ALA A N 1
ATOM 925 C CA . ALA A 1 122 ? 5.229 2.886 -2.193 1.00 92.00 122 ALA A CA 1
ATOM 926 C C . ALA A 1 122 ? 5.645 2.795 -3.659 1.00 92.00 122 ALA A C 1
ATOM 928 O O . ALA A 1 122 ? 6.703 3.262 -4.079 1.00 92.00 122 ALA A O 1
ATOM 929 N N . ASN A 1 123 ? 4.775 2.176 -4.450 1.00 89.56 123 ASN A N 1
ATOM 930 C CA . ASN A 1 123 ? 5.054 1.704 -5.795 1.00 89.56 123 ASN A CA 1
ATOM 931 C C . ASN A 1 123 ? 6.159 0.629 -5.792 1.00 89.56 123 ASN A C 1
ATOM 933 O O . ASN A 1 123 ? 6.629 0.184 -4.748 1.00 89.56 123 ASN A O 1
ATOM 937 N N . PHE A 1 124 ? 6.594 0.192 -6.971 1.00 87.31 124 PHE A N 1
ATOM 938 C CA . PHE A 1 124 ? 7.663 -0.809 -7.085 1.00 87.31 124 PHE A CA 1
ATOM 939 C C . PHE A 1 124 ? 9.065 -0.260 -6.763 1.00 87.31 124 PHE A C 1
ATOM 941 O O . PHE A 1 124 ? 10.012 -1.031 -6.644 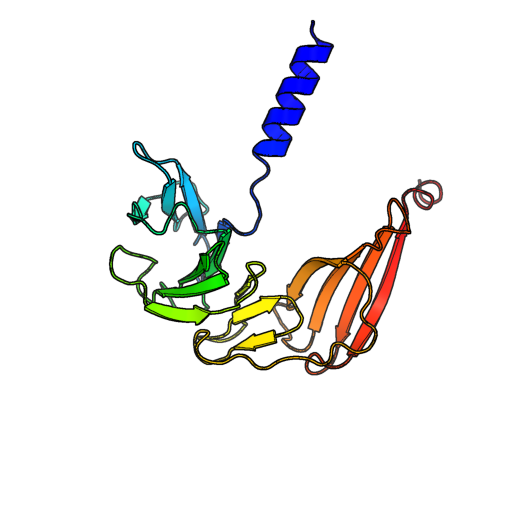1.00 87.31 124 PHE A O 1
ATOM 948 N N . TYR A 1 125 ? 9.226 1.064 -6.683 1.00 88.00 125 TYR A N 1
ATOM 949 C CA . TYR A 1 125 ? 10.535 1.717 -6.602 1.00 88.00 125 TYR A CA 1
ATOM 950 C C . TYR A 1 125 ? 10.924 2.183 -5.198 1.00 88.00 125 TYR A C 1
ATOM 952 O O . TYR A 1 125 ? 12.015 2.733 -5.040 1.00 88.00 125 TYR A O 1
ATOM 960 N N . SER A 1 126 ? 10.087 1.993 -4.181 1.00 91.44 126 SER A N 1
ATOM 961 C CA . SER A 1 126 ? 10.504 2.208 -2.798 1.00 91.44 126 SER A CA 1
ATOM 962 C C . SER A 1 126 ? 9.708 1.377 -1.805 1.00 91.44 126 SER A C 1
ATOM 964 O O . SER A 1 126 ? 8.561 0.993 -2.045 1.00 91.44 126 SER A O 1
ATOM 966 N N . HIS A 1 127 ? 10.329 1.122 -0.659 1.00 93.00 127 HIS A N 1
ATOM 967 C CA . HIS A 1 127 ? 9.685 0.470 0.472 1.00 93.00 127 HIS A CA 1
ATOM 968 C C . HIS A 1 127 ? 10.155 1.063 1.796 1.00 93.00 127 HIS A C 1
ATOM 970 O O . HIS A 1 127 ? 11.178 1.740 1.869 1.00 93.00 127 HIS A O 1
ATOM 976 N N . SER A 1 128 ? 9.396 0.771 2.837 1.00 94.81 128 SER A N 1
ATOM 977 C CA . SER A 1 128 ? 9.673 1.072 4.231 1.00 94.81 128 SER A CA 1
ATOM 978 C C . SER A 1 128 ? 9.546 -0.212 5.046 1.00 94.81 128 SER A C 1
ATOM 980 O O . SER A 1 128 ? 8.748 -1.084 4.701 1.00 94.81 128 SER A O 1
ATOM 982 N N . GLU A 1 129 ? 10.325 -0.304 6.121 1.00 94.50 129 GLU A N 1
ATOM 983 C CA . GLU A 1 129 ? 10.297 -1.395 7.108 1.00 94.50 129 GLU A CA 1
ATOM 984 C C . GLU A 1 129 ? 9.936 -0.879 8.517 1.00 94.50 129 GLU A C 1
ATOM 986 O O . GLU A 1 129 ? 10.011 -1.611 9.497 1.00 94.50 129 GLU A O 1
ATOM 991 N N . ASP A 1 130 ? 9.571 0.401 8.637 1.00 96.50 130 ASP A N 1
ATOM 992 C CA . ASP A 1 130 ? 9.372 1.113 9.905 1.00 96.50 130 ASP A CA 1
ATOM 993 C C . ASP A 1 130 ? 8.011 1.825 9.961 1.00 96.50 130 ASP A C 1
ATOM 995 O O . ASP A 1 130 ? 7.863 2.951 10.454 1.00 96.50 130 ASP A O 1
ATOM 999 N N . PHE A 1 131 ? 6.988 1.140 9.449 1.00 97.06 131 PHE A N 1
ATOM 1000 C CA . PHE A 1 131 ? 5.613 1.622 9.351 1.00 97.06 131 PHE A CA 1
ATOM 1001 C C . PHE A 1 131 ? 5.476 2.892 8.506 1.00 97.06 131 PHE A C 1
ATOM 1003 O O . PHE A 1 131 ? 4.638 3.747 8.799 1.00 97.06 131 PHE A O 1
ATOM 1010 N N . GLY A 1 132 ? 6.291 3.023 7.460 1.00 96.75 132 GLY A N 1
ATOM 1011 C CA . GLY A 1 132 ? 6.248 4.157 6.543 1.00 96.75 132 GLY A CA 1
ATOM 1012 C C . GLY A 1 132 ? 6.931 5.418 7.063 1.00 96.75 132 GLY A C 1
ATOM 1013 O O . GLY A 1 132 ? 6.677 6.491 6.516 1.00 96.75 132 GLY A O 1
ATOM 1014 N N . SER A 1 133 ? 7.746 5.325 8.118 1.00 97.12 133 SER A N 1
ATOM 1015 C CA . SER A 1 133 ? 8.434 6.489 8.693 1.00 97.12 133 SER A CA 1
ATOM 1016 C C . SER A 1 133 ? 9.631 6.906 7.831 1.00 97.12 133 SER A C 1
ATOM 1018 O O . SER A 1 133 ? 9.888 8.097 7.655 1.00 97.12 133 SER A O 1
ATOM 1020 N N . THR A 1 134 ? 10.330 5.941 7.233 1.00 96.62 134 THR A N 1
ATOM 1021 C CA . THR A 1 134 ? 11.419 6.156 6.275 1.00 96.62 134 THR A CA 1
ATOM 1022 C C . THR A 1 134 ? 11.272 5.240 5.062 1.00 96.62 134 THR A C 1
ATOM 1024 O O . THR A 1 134 ? 10.774 4.123 5.172 1.00 96.62 134 THR A O 1
ATOM 1027 N N . PHE A 1 135 ? 11.685 5.721 3.882 1.00 94.75 135 PHE A N 1
ATOM 1028 C CA . PHE A 1 135 ? 11.602 4.969 2.626 1.00 94.75 135 PHE A CA 1
ATOM 1029 C C . PHE A 1 135 ? 12.976 4.789 1.980 1.00 94.75 135 PHE A C 1
ATOM 1031 O O . PHE A 1 135 ? 13.696 5.756 1.725 1.00 94.75 135 PHE A O 1
ATOM 1038 N N . ASN A 1 136 ? 13.288 3.541 1.648 1.00 92.06 136 ASN A N 1
ATOM 1039 C CA . ASN A 1 136 ? 14.432 3.136 0.848 1.00 92.06 136 ASN A CA 1
ATOM 1040 C C . ASN A 1 136 ? 14.037 3.119 -0.631 1.00 92.06 136 ASN A C 1
ATOM 1042 O O . ASN A 1 136 ? 13.087 2.437 -1.012 1.00 92.06 136 ASN A O 1
ATOM 1046 N N . TYR A 1 137 ? 14.775 3.844 -1.472 1.00 90.56 137 TYR A N 1
ATOM 1047 C CA . TYR A 1 137 ? 14.502 3.949 -2.908 1.00 90.56 137 TYR A CA 1
ATOM 1048 C C . TYR A 1 137 ? 15.354 2.988 -3.740 1.00 90.56 137 TYR A C 1
ATOM 1050 O O . TYR A 1 137 ? 16.509 2.694 -3.425 1.00 90.56 137 TYR A O 1
ATOM 1058 N N . HIS A 1 138 ? 14.781 2.531 -4.847 1.00 86.88 138 HIS A N 1
ATOM 1059 C CA . HIS A 1 138 ? 15.341 1.522 -5.731 1.00 86.88 138 HIS A CA 1
ATOM 1060 C C . HIS A 1 138 ? 15.770 2.106 -7.069 1.00 86.88 138 HIS A C 1
ATOM 1062 O O . HIS A 1 138 ? 15.075 2.927 -7.663 1.00 86.88 138 HIS A O 1
ATOM 1068 N N . THR A 1 139 ? 16.899 1.626 -7.592 1.00 84.62 139 THR A N 1
ATOM 1069 C CA . THR A 1 139 ? 17.449 2.097 -8.872 1.00 84.62 139 THR A CA 1
ATOM 1070 C C . THR A 1 139 ? 16.607 1.679 -10.076 1.00 84.62 139 THR A C 1
ATOM 1072 O O . THR A 1 139 ? 16.628 2.370 -11.087 1.00 84.62 139 THR A O 1
ATOM 1075 N N . CYS A 1 140 ? 15.867 0.565 -9.977 1.00 84.62 140 CYS A N 1
ATOM 1076 C CA . CYS A 1 140 ? 14.939 0.082 -11.008 1.00 84.62 140 CYS A CA 1
ATOM 1077 C C . CYS A 1 140 ? 15.550 -0.010 -12.423 1.00 84.62 140 CYS A C 1
ATOM 1079 O O . CYS A 1 140 ? 14.892 0.292 -13.422 1.00 84.62 140 CYS A O 1
ATOM 1081 N N . ASN A 1 141 ? 16.818 -0.424 -12.530 1.00 86.25 141 ASN A N 1
ATOM 1082 C CA . ASN A 1 141 ? 17.531 -0.457 -13.807 1.00 86.25 141 ASN A CA 1
ATOM 1083 C C . ASN A 1 141 ? 16.815 -1.382 -14.802 1.00 86.25 141 ASN A C 1
ATOM 1085 O O . ASN A 1 141 ? 16.472 -2.512 -14.460 1.00 86.25 141 ASN A O 1
ATOM 1089 N N . GLY A 1 142 ? 16.617 -0.912 -16.035 1.00 85.12 142 GLY A N 1
ATOM 1090 C CA . GLY A 1 142 ? 15.920 -1.655 -17.094 1.00 85.12 142 GLY A CA 1
ATOM 1091 C C . GLY A 1 142 ? 14.416 -1.374 -17.194 1.00 85.12 142 GLY A C 1
ATOM 1092 O O . GLY A 1 142 ? 13.798 -1.753 -18.190 1.00 85.12 142 GLY A O 1
ATOM 1093 N N . TYR A 1 143 ? 13.830 -0.664 -16.225 1.00 88.25 143 TYR A N 1
ATOM 1094 C CA . TYR A 1 143 ? 12.436 -0.230 -16.298 1.00 88.25 143 TYR A CA 1
ATOM 1095 C C . TYR A 1 143 ? 12.210 0.844 -17.367 1.00 88.25 143 TYR A C 1
ATOM 1097 O O . TYR A 1 143 ? 13.032 1.740 -17.567 1.00 88.25 143 TYR A O 1
ATOM 1105 N N . PHE A 1 144 ? 11.046 0.796 -18.016 1.00 89.06 144 PHE A N 1
ATOM 1106 C CA . PHE A 1 144 ? 10.576 1.858 -18.896 1.00 89.06 144 PHE A CA 1
ATOM 1107 C C . PHE A 1 144 ? 9.048 1.930 -18.938 1.00 89.06 144 PHE A C 1
ATOM 1109 O O . PHE A 1 144 ? 8.344 0.957 -18.677 1.00 89.06 144 PHE A O 1
ATOM 1116 N N . GLY A 1 145 ? 8.540 3.078 -19.389 1.00 89.00 145 GLY A N 1
ATOM 1117 C CA . GLY A 1 145 ? 7.108 3.307 -19.570 1.00 89.00 145 GLY A CA 1
ATOM 1118 C C . GLY A 1 145 ? 6.404 3.749 -18.289 1.00 89.00 145 GLY A C 1
ATOM 1119 O O . GLY A 1 145 ? 7.024 4.153 -1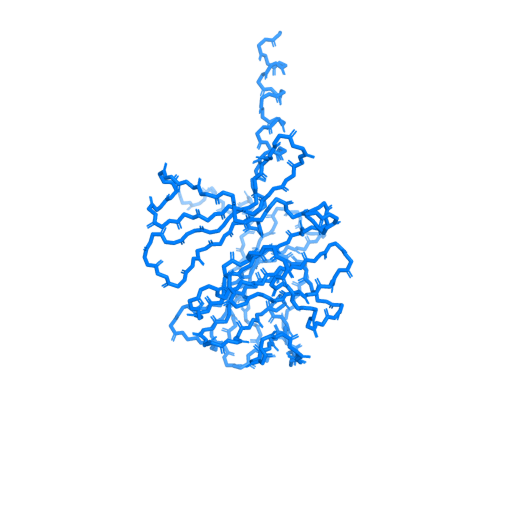7.305 1.00 89.00 145 GLY A O 1
ATOM 1120 N N . SER A 1 146 ? 5.079 3.703 -18.321 1.00 88.19 146 SER A N 1
ATOM 1121 C CA . SER A 1 146 ? 4.212 4.104 -17.217 1.00 88.19 146 SER A CA 1
ATOM 1122 C C . SER A 1 146 ? 3.643 2.870 -16.535 1.00 88.19 146 SER A C 1
ATOM 1124 O O . SER A 1 146 ? 2.953 2.075 -17.176 1.00 88.19 146 SER A O 1
ATOM 1126 N N . SER A 1 147 ? 3.900 2.735 -15.235 1.00 87.88 147 SER A N 1
ATOM 1127 C CA . SER A 1 147 ? 3.407 1.609 -14.449 1.00 87.88 147 SER A CA 1
ATOM 1128 C C . SER A 1 147 ? 1.885 1.657 -14.402 1.00 87.88 147 SER A C 1
ATOM 1130 O O . SER A 1 147 ? 1.265 2.726 -14.327 1.00 87.88 147 SER A O 1
ATOM 1132 N N . LYS A 1 148 ? 1.261 0.487 -14.427 1.00 86.81 148 LYS A N 1
ATOM 1133 C CA . LYS A 1 148 ? -0.187 0.294 -14.321 1.00 86.81 148 LYS A CA 1
ATOM 1134 C C . LYS A 1 148 ? -0.548 -0.462 -13.060 1.00 86.81 148 LYS A C 1
ATOM 1136 O O . LYS A 1 148 ? -1.452 -0.032 -12.360 1.00 86.81 148 LYS A O 1
ATOM 1141 N N . SER A 1 149 ? 0.213 -1.497 -12.739 1.00 86.06 149 S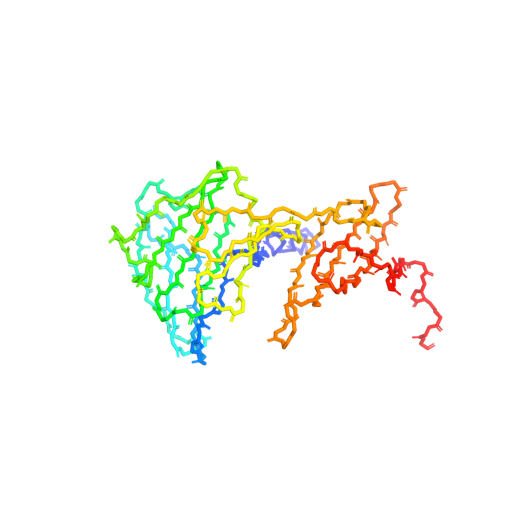ER A N 1
ATOM 1142 C CA . SER A 1 1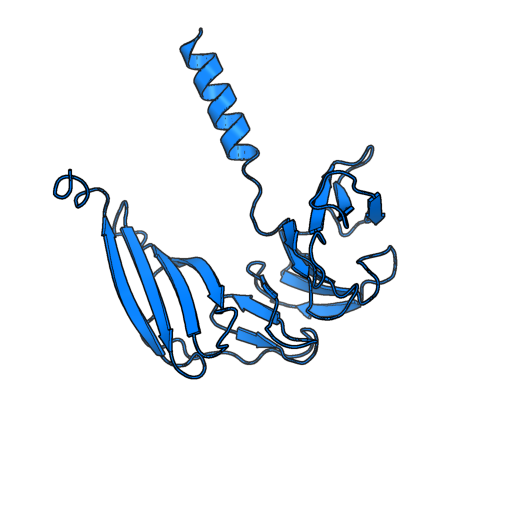49 ? 0.080 -2.244 -11.497 1.00 86.06 149 SER A CA 1
ATOM 1143 C C . SER A 1 149 ? 1.439 -2.795 -11.087 1.00 86.06 149 SER A C 1
ATOM 1145 O O . SER A 1 149 ? 2.318 -2.983 -11.935 1.00 86.06 149 SER A O 1
ATOM 1147 N N . PHE A 1 150 ? 1.605 -3.030 -9.793 1.00 87.25 150 PHE A N 1
ATOM 1148 C CA . PHE A 1 150 ? 2.741 -3.752 -9.255 1.00 87.25 150 PHE A CA 1
ATOM 1149 C C . PHE A 1 150 ? 2.276 -4.669 -8.126 1.00 87.25 150 PHE A C 1
ATOM 1151 O O . PHE A 1 150 ? 1.268 -4.408 -7.473 1.00 87.25 150 PHE A O 1
ATOM 1158 N N . SER A 1 151 ? 3.015 -5.744 -7.903 1.00 85.19 151 SER A N 1
ATOM 1159 C CA . SER A 1 151 ? 2.805 -6.646 -6.778 1.00 85.19 151 SER A CA 1
ATOM 1160 C C . SER A 1 151 ? 4.144 -7.230 -6.355 1.00 85.19 151 SER A C 1
ATOM 1162 O O . SER A 1 151 ? 5.032 -7.409 -7.189 1.00 85.19 151 SER A O 1
ATOM 1164 N N . ILE A 1 152 ? 4.289 -7.512 -5.067 1.00 83.69 152 ILE A N 1
ATOM 1165 C CA . ILE A 1 152 ? 5.442 -8.217 -4.511 1.00 83.69 152 ILE A CA 1
ATOM 1166 C C . ILE A 1 152 ? 5.003 -9.644 -4.215 1.00 83.69 152 ILE A C 1
ATOM 1168 O O . ILE A 1 152 ? 3.894 -9.868 -3.725 1.00 83.69 152 ILE A O 1
ATOM 1172 N N . ASP A 1 153 ? 5.854 -10.607 -4.551 1.00 81.75 153 ASP A N 1
ATOM 1173 C CA . ASP A 1 153 ? 5.553 -12.013 -4.355 1.00 81.75 153 ASP A CA 1
ATOM 1174 C C . ASP A 1 153 ? 5.299 -12.314 -2.871 1.00 81.75 153 ASP A C 1
ATOM 1176 O O . ASP A 1 153 ? 5.984 -11.833 -1.962 1.00 81.75 153 ASP A O 1
ATOM 1180 N N . SER A 1 154 ? 4.269 -13.117 -2.609 1.00 76.62 154 SER A N 1
ATOM 1181 C CA . SER A 1 154 ? 3.872 -13.445 -1.243 1.00 76.62 154 SER A CA 1
ATOM 1182 C C . SER A 1 154 ? 4.877 -14.347 -0.529 1.00 76.62 154 SER A C 1
ATOM 1184 O O . SER A 1 154 ? 4.840 -14.405 0.702 1.00 76.62 154 SER A O 1
ATOM 1186 N N . PHE A 1 155 ? 5.764 -15.032 -1.260 1.00 79.31 155 PHE A N 1
ATOM 1187 C CA . PHE A 1 155 ? 6.753 -15.995 -0.764 1.00 79.31 155 PHE A CA 1
ATOM 1188 C C . PHE A 1 155 ? 8.201 -15.481 -0.812 1.00 79.31 155 PHE A C 1
ATOM 1190 O O . PHE A 1 155 ? 8.988 -15.881 0.052 1.00 79.31 155 PHE A O 1
ATOM 1197 N N . ASP A 1 156 ? 8.531 -14.545 -1.705 1.00 81.25 156 ASP A N 1
ATOM 1198 C CA . ASP A 1 156 ? 9.872 -13.953 -1.813 1.00 81.25 156 ASP A CA 1
ATOM 1199 C C . ASP A 1 156 ? 9.832 -12.433 -2.069 1.00 81.25 156 ASP A C 1
ATOM 1201 O O . ASP A 1 156 ? 9.432 -11.975 -3.131 1.00 81.25 156 ASP A O 1
ATOM 1205 N N . GLU A 1 157 ? 10.323 -11.625 -1.125 1.00 75.75 157 GLU A N 1
ATOM 1206 C CA . GLU A 1 157 ? 10.384 -10.156 -1.280 1.00 75.75 157 GLU A CA 1
ATOM 1207 C C . GLU A 1 157 ? 11.318 -9.690 -2.402 1.00 75.75 157 GLU A C 1
ATOM 1209 O O . GLU A 1 157 ? 11.223 -8.559 -2.877 1.00 75.75 157 GLU A O 1
ATOM 1214 N N . ASN A 1 158 ? 12.217 -10.563 -2.857 1.00 76.44 158 ASN A N 1
ATOM 1215 C CA . ASN A 1 158 ? 13.099 -10.267 -3.974 1.00 76.44 158 ASN A CA 1
ATOM 1216 C C . ASN A 1 158 ? 12.393 -10.367 -5.321 1.00 76.44 158 ASN A C 1
ATOM 1218 O O . ASN A 1 158 ? 12.967 -9.923 -6.322 1.00 76.44 158 ASN A O 1
ATOM 1222 N N . ILE A 1 159 ? 11.188 -10.940 -5.348 1.00 80.56 159 ILE A N 1
ATOM 1223 C CA . ILE A 1 159 ? 10.394 -11.115 -6.551 1.00 80.56 159 ILE A CA 1
ATOM 1224 C C . ILE A 1 159 ? 9.251 -10.106 -6.551 1.00 80.56 159 ILE A C 1
ATOM 1226 O O . ILE A 1 159 ? 8.426 -10.039 -5.645 1.00 80.56 159 ILE A O 1
ATOM 1230 N N . GLY A 1 160 ? 9.211 -9.306 -7.607 1.00 83.94 160 GLY A N 1
ATOM 1231 C CA . GLY A 1 160 ? 8.158 -8.334 -7.853 1.00 83.94 160 GLY A CA 1
ATOM 1232 C C . GLY A 1 160 ? 7.693 -8.412 -9.296 1.00 83.94 160 GLY A C 1
ATOM 1233 O O . GLY A 1 160 ? 8.464 -8.740 -10.197 1.00 83.94 160 GLY A O 1
ATOM 1234 N N . TYR A 1 161 ? 6.431 -8.093 -9.521 1.00 86.44 161 TYR A N 1
ATOM 1235 C CA . TYR A 1 161 ? 5.802 -8.099 -10.831 1.00 86.44 161 TYR A CA 1
ATOM 1236 C C . TYR A 1 161 ? 5.324 -6.689 -11.133 1.00 86.44 161 TYR A C 1
ATOM 1238 O O . TYR A 1 161 ? 4.663 -6.071 -10.300 1.00 86.44 161 TYR A O 1
ATOM 1246 N N . ILE A 1 162 ? 5.640 -6.174 -12.319 1.00 89.12 162 ILE A N 1
ATOM 1247 C CA . ILE A 1 162 ? 5.182 -4.851 -12.753 1.00 89.12 162 ILE A CA 1
ATOM 1248 C C . ILE A 1 162 ? 4.537 -4.980 -14.122 1.00 89.12 162 ILE A C 1
ATOM 1250 O O . ILE A 1 162 ? 5.156 -5.467 -15.067 1.00 89.12 162 ILE A O 1
ATOM 1254 N N . ALA A 1 163 ? 3.315 -4.476 -14.239 1.00 89.25 163 ALA A N 1
ATOM 1255 C CA . ALA A 1 163 ? 2.674 -4.237 -15.521 1.00 89.25 163 ALA A CA 1
ATOM 1256 C C . ALA A 1 163 ? 2.862 -2.766 -15.901 1.00 89.25 163 ALA A C 1
ATOM 1258 O O . ALA A 1 163 ? 2.518 -1.873 -15.122 1.00 89.25 163 ALA A O 1
ATOM 1259 N N . ALA A 1 164 ? 3.377 -2.496 -17.097 1.00 89.94 164 ALA A N 1
ATOM 1260 C CA . ALA A 1 164 ? 3.563 -1.140 -17.605 1.00 89.94 164 ALA A CA 1
ATOM 1261 C C . ALA A 1 164 ? 3.114 -1.004 -19.061 1.00 89.94 164 ALA A C 1
ATOM 1263 O O . ALA A 1 164 ? 3.023 -1.979 -19.802 1.00 89.94 164 ALA A O 1
ATOM 1264 N N . SER A 1 165 ? 2.870 0.232 -19.483 1.00 88.56 165 SER A N 1
ATOM 1265 C CA . SER A 1 165 ? 2.517 0.584 -20.863 1.00 88.56 165 SER A CA 1
ATOM 1266 C C . SER A 1 165 ? 3.415 1.704 -21.378 1.00 88.56 165 SER A C 1
ATOM 1268 O O . SER A 1 165 ? 3.831 2.566 -20.598 1.00 88.56 165 SER A O 1
ATOM 1270 N N . LYS A 1 166 ? 3.640 1.771 -22.690 1.00 86.12 166 LYS A N 1
ATOM 1271 C CA . LYS A 1 166 ? 4.285 2.921 -23.339 1.00 86.12 166 LYS A CA 1
ATOM 1272 C C . LYS A 1 166 ? 3.243 3.746 -24.087 1.00 86.12 166 LYS A C 1
ATOM 1274 O O . LYS A 1 166 ? 2.524 3.216 -24.919 1.00 86.12 166 LYS A O 1
ATOM 1279 N N . SER A 1 167 ? 3.180 5.049 -23.818 1.00 79.62 167 SER A N 1
ATOM 1280 C CA . SER A 1 167 ? 2.186 5.948 -24.429 1.00 79.62 167 SER A CA 1
ATOM 1281 C C . SER A 1 167 ? 2.284 6.024 -25.955 1.00 79.62 167 SER A C 1
ATOM 1283 O O . SER A 1 167 ? 1.287 6.278 -26.620 1.00 79.62 167 SER A O 1
ATOM 1285 N N . ASN A 1 168 ? 3.471 5.786 -26.513 1.00 83.81 168 ASN A N 1
ATOM 1286 C CA . ASN A 1 168 ? 3.728 5.787 -27.950 1.00 83.81 168 ASN A CA 1
ATOM 1287 C C . ASN A 1 168 ? 3.577 4.408 -28.614 1.00 83.81 168 ASN A C 1
ATOM 1289 O O . ASN A 1 168 ? 3.846 4.289 -29.806 1.00 83.81 168 ASN A O 1
ATOM 1293 N N . ILE A 1 169 ? 3.187 3.373 -27.863 1.00 82.44 169 ILE A N 1
ATOM 1294 C CA . ILE A 1 169 ? 2.936 2.029 -28.390 1.00 82.44 169 ILE A CA 1
ATOM 1295 C C . ILE A 1 169 ? 1.517 1.639 -27.962 1.00 82.44 169 ILE A C 1
ATOM 1297 O O . ILE A 1 169 ? 1.328 1.190 -26.826 1.00 82.44 169 ILE A O 1
ATOM 1301 N N . PRO A 1 170 ? 0.511 1.858 -28.825 1.00 79.75 170 PRO A N 1
ATOM 1302 C CA . PRO A 1 170 ? -0.876 1.563 -28.490 1.00 79.75 170 PRO A CA 1
ATOM 1303 C C . PRO A 1 170 ? -1.056 0.076 -28.164 1.00 79.75 170 PRO A C 1
ATOM 1305 O O . PRO A 1 170 ? -0.323 -0.772 -28.672 1.00 79.75 170 PRO A O 1
ATOM 1308 N N . ASP A 1 171 ? -2.012 -0.209 -27.280 1.00 78.6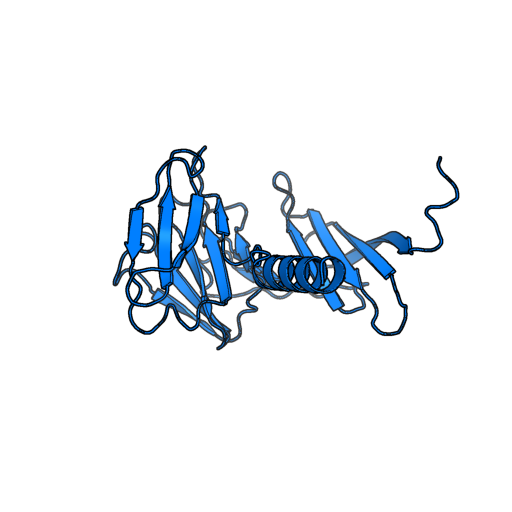2 171 ASP A N 1
ATOM 1309 C CA . ASP A 1 171 ? -2.404 -1.557 -26.852 1.00 78.62 171 ASP A CA 1
ATOM 1310 C C . ASP A 1 171 ? -1.243 -2.454 -26.395 1.00 78.62 171 ASP A C 1
ATOM 1312 O O . ASP A 1 171 ? -1.249 -3.661 -26.629 1.00 78.62 171 ASP A O 1
ATOM 1316 N N . SER A 1 172 ? -0.232 -1.863 -25.747 1.00 77.31 172 SER A N 1
ATOM 1317 C CA . SER A 1 172 ? 0.921 -2.595 -25.222 1.00 77.31 172 SER A CA 1
ATOM 1318 C C . SER A 1 172 ? 0.868 -2.792 -23.713 1.00 77.31 172 SER A C 1
ATOM 1320 O O . SER A 1 172 ? 0.688 -1.840 -22.945 1.00 77.31 172 SER A O 1
ATOM 1322 N N . ILE A 1 173 ? 1.127 -4.029 -23.286 1.00 85.94 173 ILE A N 1
ATOM 1323 C CA . ILE A 1 173 ? 1.440 -4.356 -21.895 1.00 85.94 173 ILE A CA 1
ATOM 1324 C C . ILE A 1 173 ? 2.818 -5.009 -21.844 1.00 85.94 173 ILE A C 1
ATOM 1326 O O . ILE A 1 173 ? 3.087 -6.018 -22.496 1.00 85.94 173 ILE A O 1
ATOM 1330 N N . TYR A 1 174 ? 3.691 -4.417 -21.040 1.00 85.94 174 TYR A N 1
ATOM 1331 C CA . TYR A 1 174 ? 5.002 -4.939 -20.691 1.00 85.94 174 TYR A CA 1
ATOM 1332 C C . TYR A 1 174 ? 4.928 -5.520 -19.286 1.00 85.94 174 TYR A C 1
ATOM 1334 O O . TYR A 1 174 ? 4.542 -4.816 -18.351 1.00 85.94 174 TYR A O 1
ATOM 1342 N N . ILE A 1 175 ? 5.299 -6.789 -19.148 1.00 87.38 175 ILE A N 1
ATOM 1343 C CA . ILE A 1 175 ? 5.391 -7.467 -17.858 1.00 87.38 175 ILE A CA 1
ATOM 1344 C C . ILE A 1 175 ? 6.864 -7.562 -17.492 1.00 87.38 175 ILE A C 1
ATOM 1346 O O . ILE A 1 175 ? 7.643 -8.236 -18.173 1.00 87.38 175 ILE A O 1
ATOM 1350 N N . PHE A 1 176 ? 7.232 -6.883 -16.413 1.00 86.06 176 PHE A N 1
ATOM 1351 C CA . PHE A 1 176 ? 8.558 -6.971 -15.828 1.00 86.06 176 PHE A CA 1
ATOM 1352 C C . PHE A 1 176 ? 8.532 -7.912 -14.633 1.00 86.06 176 PHE A C 1
ATOM 1354 O O . PHE A 1 176 ? 7.655 -7.800 -13.772 1.00 86.06 176 PHE A O 1
ATOM 1361 N N . LEU A 1 177 ? 9.523 -8.795 -14.580 1.00 82.62 177 LEU A N 1
ATOM 1362 C CA . LEU A 1 177 ? 9.893 -9.517 -13.377 1.00 82.62 177 LEU A CA 1
ATOM 1363 C C . LEU A 1 177 ? 11.070 -8.798 -12.738 1.00 82.62 177 LEU A C 1
ATOM 1365 O O . LEU A 1 177 ? 12.076 -8.470 -13.375 1.00 82.62 177 LEU A O 1
ATOM 1369 N N . GLN A 1 178 ? 10.930 -8.564 -11.454 1.00 73.62 178 GLN A N 1
ATOM 1370 C CA . GLN A 1 178 ? 11.983 -8.075 -10.605 1.00 73.62 178 GLN A CA 1
ATOM 1371 C C . GLN A 1 178 ? 12.624 -9.265 -9.911 1.00 73.62 178 GLN A C 1
ATOM 1373 O O . GLN A 1 178 ? 11.912 -10.099 -9.362 1.00 73.62 178 GLN A O 1
ATOM 1378 N N . MET A 1 179 ? 13.952 -9.341 -9.936 1.00 59.00 179 MET A N 1
ATOM 1379 C CA . MET A 1 179 ? 14.697 -10.345 -9.183 1.00 59.00 179 MET A CA 1
ATOM 1380 C C . MET A 1 179 ? 15.863 -9.680 -8.462 1.00 59.00 179 MET A C 1
ATOM 1382 O O . MET A 1 179 ? 16.587 -8.887 -9.062 1.00 59.00 179 MET A O 1
ATOM 1386 N N . THR A 1 180 ? 16.103 -10.087 -7.216 1.00 53.53 180 THR A N 1
ATOM 1387 C CA . THR A 1 180 ? 17.218 -9.640 -6.360 1.00 53.53 180 THR A CA 1
ATOM 1388 C C . THR A 1 180 ? 17.103 -8.172 -5.934 1.00 53.53 180 THR A C 1
ATOM 1390 O O . THR A 1 180 ? 17.453 -7.268 -6.693 1.00 53.53 180 THR A O 1
ATOM 1393 N N . ILE A 1 181 ? 16.641 -7.930 -4.699 1.00 54.69 181 ILE A N 1
ATOM 1394 C CA . ILE A 1 181 ? 16.697 -6.637 -3.982 1.00 54.69 181 ILE A CA 1
ATOM 1395 C C . ILE A 1 181 ? 16.441 -5.427 -4.900 1.00 54.69 181 ILE A C 1
ATOM 1397 O O . ILE A 1 181 ? 17.263 -4.518 -4.986 1.00 54.69 181 ILE A O 1
ATOM 1401 N N . LEU A 1 182 ? 15.338 -5.451 -5.654 1.00 60.16 182 LEU A N 1
ATOM 1402 C CA . LEU A 1 182 ? 14.744 -4.289 -6.333 1.00 60.16 182 LEU A CA 1
ATOM 1403 C C . LEU A 1 182 ? 15.691 -3.450 -7.237 1.00 60.16 182 LEU A C 1
ATOM 1405 O O . LEU A 1 182 ? 15.389 -2.316 -7.597 1.00 60.16 182 LEU A O 1
ATOM 1409 N N . LYS A 1 183 ? 16.853 -3.976 -7.652 1.00 68.56 183 LYS A N 1
ATOM 1410 C CA . LYS A 1 183 ? 17.877 -3.194 -8.378 1.00 68.56 183 LYS A CA 1
ATOM 1411 C C . LYS A 1 183 ? 17.733 -3.258 -9.888 1.00 68.56 183 LYS A C 1
ATOM 1413 O O . LYS A 1 183 ? 18.075 -2.292 -10.574 1.00 68.56 183 LYS A O 1
ATOM 1418 N N . THR A 1 184 ? 17.298 -4.399 -10.416 1.00 74.75 184 THR A N 1
ATOM 1419 C CA . THR A 1 184 ? 17.214 -4.658 -11.858 1.00 74.75 184 THR A CA 1
ATOM 1420 C C . THR A 1 184 ? 15.884 -5.310 -12.203 1.00 74.75 184 THR A C 1
ATOM 1422 O O . THR A 1 184 ? 15.436 -6.240 -11.535 1.00 74.75 184 THR A O 1
ATOM 1425 N N . LEU A 1 185 ? 15.261 -4.799 -13.260 1.00 81.69 185 LEU A N 1
ATOM 1426 C CA . LEU A 1 185 ? 13.985 -5.249 -13.791 1.00 81.69 185 LEU A CA 1
ATOM 1427 C C . LEU A 1 185 ? 14.215 -5.889 -15.154 1.00 81.69 185 LEU A C 1
ATOM 1429 O O . LEU A 1 185 ? 14.826 -5.293 -16.043 1.00 81.69 185 LEU A O 1
ATOM 1433 N N . ARG A 1 186 ? 13.719 -7.114 -15.316 1.00 83.69 186 ARG A N 1
ATOM 1434 C CA . ARG A 1 186 ? 13.804 -7.869 -16.562 1.00 83.69 186 ARG A CA 1
ATOM 1435 C C . ARG A 1 186 ? 12.441 -7.878 -17.235 1.00 83.69 186 ARG A C 1
ATOM 1437 O O . ARG A 1 186 ? 11.443 -8.223 -16.614 1.00 83.69 186 ARG A O 1
ATOM 1444 N N . LEU A 1 187 ? 12.400 -7.523 -18.516 1.00 82.69 187 LEU A N 1
ATOM 1445 C CA . LEU A 1 187 ? 11.204 -7.721 -19.330 1.00 82.69 187 LEU A CA 1
ATOM 1446 C C . LEU A 1 187 ? 11.014 -9.224 -19.570 1.00 82.69 187 LEU A C 1
ATOM 1448 O O . LEU A 1 187 ? 11.851 -9.847 -20.220 1.00 82.69 187 LEU A O 1
ATOM 1452 N N . GLU A 1 188 ? 9.922 -9.789 -19.063 1.00 83.81 188 GLU A N 1
ATOM 1453 C CA . GLU A 1 188 ? 9.586 -11.203 -19.274 1.00 83.81 188 GLU A CA 1
ATOM 1454 C C . GLU A 1 188 ? 8.634 -11.394 -20.447 1.00 83.81 188 GLU A C 1
ATOM 1456 O O . GLU A 1 188 ? 8.757 -12.348 -21.214 1.00 83.81 188 GLU A O 1
ATOM 1461 N N . ARG A 1 189 ? 7.666 -10.487 -20.608 1.00 79.31 189 ARG A N 1
ATOM 1462 C CA . ARG A 1 189 ? 6.665 -10.613 -21.665 1.00 79.31 189 ARG A CA 1
ATOM 1463 C C . ARG A 1 189 ? 6.233 -9.261 -22.206 1.00 79.31 189 ARG A C 1
ATOM 1465 O O . ARG A 1 189 ? 6.125 -8.279 -21.476 1.00 79.31 189 ARG A O 1
ATOM 1472 N N . PHE A 1 190 ? 5.946 -9.255 -23.499 1.00 79.19 190 PHE A N 1
ATOM 1473 C CA . PHE A 1 190 ? 5.312 -8.166 -24.221 1.00 79.19 190 PHE A CA 1
ATOM 1474 C C . PHE A 1 190 ? 4.028 -8.701 -24.849 1.00 79.19 190 PHE A C 1
ATOM 1476 O O . PHE A 1 190 ? 4.060 -9.723 -25.532 1.00 79.19 190 PHE A O 1
ATOM 1483 N N . LEU A 1 191 ? 2.912 -8.036 -24.574 1.00 76.75 191 LEU A N 1
ATOM 1484 C CA . LEU A 1 191 ? 1.596 -8.372 -25.104 1.00 76.75 191 LEU A CA 1
ATOM 1485 C C . LEU A 1 191 ? 1.097 -7.205 -25.956 1.00 76.75 191 LEU A C 1
ATOM 1487 O O . LEU A 1 191 ? 1.190 -6.051 -25.528 1.00 76.75 191 LEU A O 1
ATOM 1491 N N . THR A 1 192 ? 0.563 -7.516 -27.138 1.00 72.00 192 THR A N 1
ATOM 1492 C CA . THR A 1 192 ? -0.127 -6.560 -28.011 1.00 72.00 192 THR A CA 1
ATOM 1493 C C . THR A 1 192 ? -1.448 -7.138 -28.485 1.00 72.00 192 THR A C 1
ATOM 1495 O O . THR A 1 192 ? -1.553 -8.343 -28.710 1.00 72.00 192 THR A O 1
ATOM 1498 N N . SER A 1 193 ? -2.433 -6.270 -28.724 1.00 62.59 193 SER A N 1
ATOM 1499 C CA . SER A 1 193 ? -3.737 -6.646 -29.294 1.00 62.59 193 SER A CA 1
ATOM 1500 C C . SER A 1 193 ? -3.648 -7.325 -30.672 1.00 62.59 193 SER A C 1
ATOM 1502 O O . SER A 1 193 ? -4.621 -7.916 -31.132 1.00 62.59 193 SER A O 1
ATOM 1504 N N . GLN A 1 194 ? -2.485 -7.286 -31.336 1.00 55.31 194 GLN A N 1
ATOM 1505 C CA . GLN A 1 194 ? -2.250 -7.940 -32.627 1.00 55.31 194 GLN A CA 1
ATOM 1506 C C . GLN A 1 194 ? -1.744 -9.390 -32.523 1.00 55.31 194 GLN A C 1
ATOM 1508 O O . GLN A 1 194 ? -1.683 -10.067 -33.548 1.00 55.31 194 GLN A O 1
ATOM 1513 N N . MET A 1 195 ? -1.389 -9.890 -31.332 1.00 48.03 195 MET A N 1
ATOM 1514 C CA . MET A 1 195 ? -0.854 -11.253 -31.166 1.00 48.03 195 MET A CA 1
ATOM 1515 C C . MET A 1 195 ? -1.880 -12.326 -30.759 1.00 48.03 195 MET A C 1
ATOM 1517 O O . MET A 1 195 ? -1.536 -13.506 -30.776 1.00 48.03 195 MET A O 1
ATOM 1521 N N . ASP A 1 196 ? -3.144 -11.971 -30.510 1.00 43.62 196 ASP A N 1
ATOM 1522 C CA . ASP A 1 196 ? -4.172 -12.925 -30.046 1.00 43.62 196 ASP A CA 1
ATOM 1523 C C . ASP A 1 196 ? -4.936 -13.668 -31.168 1.00 43.62 196 ASP A C 1
ATOM 1525 O O . ASP A 1 196 ? -5.923 -14.346 -30.899 1.00 43.62 196 ASP A O 1
ATOM 1529 N N . ILE A 1 197 ? -4.483 -13.615 -32.430 1.00 40.50 197 ILE A N 1
ATOM 1530 C CA . ILE A 1 197 ? -5.071 -14.425 -33.527 1.00 40.50 197 ILE A CA 1
ATOM 1531 C C . ILE A 1 197 ? -4.323 -15.758 -33.748 1.00 40.50 197 ILE A C 1
ATOM 1533 O O . ILE A 1 197 ? -4.762 -16.584 -34.540 1.00 40.50 197 ILE A O 1
ATOM 1537 N N . LEU A 1 198 ? -3.220 -16.032 -33.040 1.00 34.78 198 LEU A N 1
ATOM 1538 C CA . LEU A 1 198 ? -2.397 -17.225 -33.314 1.00 34.78 198 LEU A CA 1
ATOM 1539 C C . LEU A 1 198 ? -2.492 -18.372 -32.300 1.00 34.78 198 LEU A C 1
ATOM 1541 O O . LEU A 1 198 ? -1.736 -19.333 -32.421 1.00 34.78 198 LEU A O 1
ATOM 1545 N N . PHE A 1 199 ? -3.440 -18.320 -31.362 1.00 37.28 199 PHE A N 1
ATOM 1546 C CA . PHE A 1 199 ? -3.754 -19.454 -30.486 1.00 37.28 199 PHE A CA 1
ATOM 1547 C C . PHE A 1 199 ? -5.260 -19.555 -30.203 1.00 37.28 199 PHE A C 1
ATOM 1549 O O . PHE A 1 199 ? -5.701 -19.296 -29.086 1.00 37.28 199 PHE A O 1
ATOM 1556 N N . LEU A 1 200 ? -6.029 -19.954 -31.219 1.00 37.34 200 LEU A N 1
ATOM 1557 C CA . LEU A 1 200 ? -7.311 -20.660 -31.094 1.00 37.34 200 LEU A CA 1
ATOM 1558 C C . LEU A 1 200 ? -7.403 -21.715 -32.199 1.00 37.34 200 LEU A C 1
ATOM 1560 O O . LEU A 1 200 ? -7.090 -21.368 -33.360 1.00 37.34 200 LEU A O 1
#

Foldseek 3Di:
DVVVVVVVVVVVVVVPPPPCQQKEAELDDLWIWGWDADPVGIFIWITNHVVPDIDRQDPDPPQSVFWLGKYAENQDLWIWTAGVQQWIWIANHVPHPPRIDTQDGPAASQKYYDLHGLWIDRPLFWITNNVNNDIDGEQAPPDDAAWDHKDADNVDNQWIWTWHDHPVDPQKTWIWIGGGPSHYIDGPDIDHPVPVPPDD

Secondary structure (DSSP, 8-state):
-HHHHHHHHHHHHHHSS--GGGEEE-SSTT-EEEEEE-SSSEEEEEESSTTSS-EEEE--TTTGGGEEEEEE-SSTT-EEEEETT-EEEEESSTT-TT--EEEEES--S-EEE-SSTT-EEESTTEEESSTTSS-EE---BT--SEEEEEEE-SS-TT-EEEEEE-TTSTTEEEEEEE-STTSBEEEEEEEETTSTTS--